Protein 6L7V (pdb70)

Foldseek 3Di:
DVVVVVVVVVVVVVVCVVVFFKKKKKKKKFFAFPVGTDRFDDPVLLVVLVVV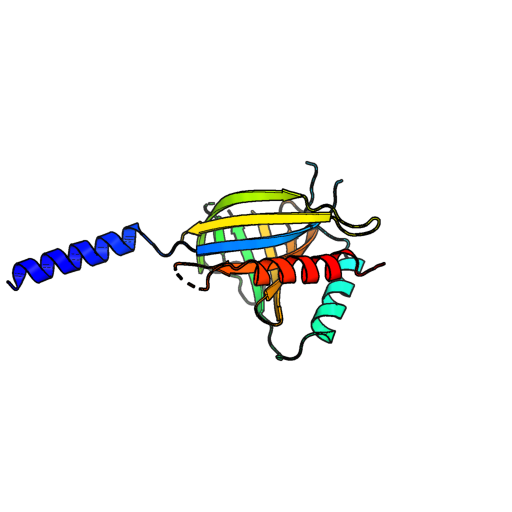VVVVDDPPDKDKFKWAWDCIFIFGADPVSHTDHTPWNKDKAWDDKDWDDADPPFTTIIITMIIIGGRKIWTWMWDDDPQKIWIWIFMDDPNDTGTIIMIMHMGGPVDDDVVVVVVRVVVSNCSRNVVD

Sequence (180 aa):
DAEQRAVAKALFDAVNKHLSNPFIEVEMRLGQFKANFTACVSTEDYERIKTYLMTEMENSSMTRSVTHDVWRHTYATDENGNPTRCVSIVRKKRLFVKNIVVPLGAYNLRFAVSTETPTRLKDRLSITDGMFRYDMTQVTEKGVLMHEVEIEGVFSSKQLTESWLEELLRRAMRLATLRT

Secondary structure (DSSP, 8-state):
-HHHHHHHHHHHHHHHHHH---EEEEEEEEEEE---EE--B-HHHHHHHHHHHHHH--S---EEEEEEE--EEEEEE-TTS-EEEEEEEEEEEEEEEEEEP--TTSPEEEEEEEEEE--EEEEEEEEEETTEEEEEEEEESSS-EEEEEEEEEEE------HHHHHHHHHHHHHHHTTT-

Nearest PDB structures (foldseek):
  6l7v-assembly1_A  TM=1.006E+00  e=1.573E-33  Trypanosoma cruzi strain CL Brener
  6l7w-assembly1_A  TM=8.345E-01  e=1.172E-23  Trypanosoma cruzi strain CL Brener
  6l7y-assembly1_A  TM=8.460E-01  e=4.011E-23  Trypanosoma cruzi strain CL Brener
  6l7w-assembly2_B  TM=8.500E-01  e=1.169E-22  Trypanosoma cruzi strain CL Brener
  6qw7-assembly2_B  TM=3.805E-01  e=8.414E+00  Stenotrophomonas maltophilia

Structure (mmCIF, N/CA/C/O backbone):
data_6L7V
#
_entry.id   6L7V
#
_cell.length_a   67.266
_cell.length_b   67.266
_cell.length_c   76.820
_cell.angle_alpha   90.000
_cell.angle_beta   90.000
_cell.angle_gamma   120.000
#
_symmetry.space_group_name_H-M   'P 32 2 1'
#
loop_
_entity.id
_entity.type
_entity.pdbx_description
1 polymer 'mRNA_triPase domain-containing protein'
2 non-polymer 'MANGANESE (II) ION'
3 non-polymer TRIPHOSPHATE
4 non-polymer 'IODIDE ION'
5 water water
#
loop_
_atom_site.group_PDB
_atom_site.id
_atom_site.type_symbol
_atom_site.label_atom_id
_atom_site.label_alt_id
_atom_site.label_comp_id
_atom_site.label_asym_id
_atom_site.label_entity_id
_atom_site.label_seq_id
_atom_site.pdbx_PDB_ins_code
_atom_site.Cartn_x
_atom_site.Cartn_y
_atom_site.Cartn_z
_atom_site.occupancy
_atom_site.B_iso_or_equiv
_atom_site.auth_seq_id
_atom_site.auth_comp_id
_atom_site.auth_asym_id
_atom_site.auth_atom_id
_atom_site.pdbx_PDB_model_num
ATOM 1 N N . ASP A 1 5 ? -37.60688 18.32811 -31.95844 1.000 83.04393 18 ASP A N 1
ATOM 2 C CA . ASP A 1 5 ? -38.95933 18.37221 -31.41529 1.000 81.26438 18 ASP A CA 1
ATOM 3 C C . ASP A 1 5 ? -38.99198 17.88291 -29.96469 1.000 68.81427 18 ASP A C 1
ATOM 4 O O . ASP A 1 5 ? -38.03436 18.07065 -29.21454 1.000 60.21061 18 ASP A O 1
ATOM 9 N N . ALA A 1 6 ? -40.10002 17.24985 -29.57406 1.000 65.56678 19 ALA A N 1
ATOM 10 C CA . ALA A 1 6 ? -40.27142 16.86288 -28.17770 1.000 61.17349 19 ALA A CA 1
ATOM 11 C C . ALA A 1 6 ? -39.38613 15.67551 -27.81152 1.000 54.63056 19 ALA A C 1
ATOM 12 O O . ALA A 1 6 ? -38.82870 15.62938 -26.70843 1.000 46.89010 19 ALA A O 1
ATOM 14 N N . GLU A 1 7 ? -39.23902 14.70760 -28.71945 1.000 55.27038 20 GLU A N 1
ATOM 15 C CA . GLU A 1 7 ? -38.35948 13.57429 -28.44902 1.000 56.40320 20 GLU A CA 1
ATOM 16 C C . GLU A 1 7 ? -36.91034 14.02732 -28.31693 1.000 51.58891 20 GLU A C 1
ATOM 17 O O . GLU A 1 7 ? -36.19023 13.58516 -27.41342 1.000 49.79553 20 GLU A O 1
ATOM 23 N N . GLN A 1 8 ? -36.46682 14.91299 -29.21631 1.000 51.67479 21 GLN A N 1
ATOM 24 C CA . GLN A 1 8 ? -35.11614 15.46431 -29.13514 1.000 50.97402 21 GLN A CA 1
ATOM 25 C C . GLN A 1 8 ? -34.86359 16.12900 -27.78958 1.000 50.16450 21 GLN A C 1
ATOM 26 O O . GLN A 1 8 ? -33.77317 16.00499 -27.22068 1.000 55.80506 21 GLN A O 1
ATOM 32 N N . ARG A 1 9 ? -35.86062 16.84684 -27.26803 1.000 47.28744 22 ARG A N 1
ATOM 33 C CA . ARG A 1 9 ? -35.70429 17.50381 -25.97481 1.000 44.03486 22 ARG A CA 1
ATOM 34 C C . ARG A 1 9 ? -35.55188 16.49562 -24.84278 1.000 39.44307 22 ARG A C 1
ATOM 35 O O . ARG A 1 9 ? -34.84314 16.76667 -23.86665 1.000 39.77615 22 ARG A O 1
ATOM 43 N N . ALA A 1 10 ? -36.20165 15.33319 -24.95068 1.000 35.23885 23 ALA A N 1
ATOM 44 C CA . ALA A 1 10 ? -36.05173 14.31455 -23.91732 1.000 34.27595 23 ALA A CA 1
ATOM 45 C C . ALA A 1 10 ? -34.66003 13.70030 -23.95504 1.000 37.69570 23 ALA A C 1
ATOM 46 O O . ALA A 1 10 ? -34.08008 13.39541 -22.90485 1.000 36.90648 23 ALA A O 1
ATOM 48 N N . VAL A 1 11 ? -34.10847 13.51108 -25.15546 1.000 35.40377 24 VAL A N 1
ATOM 49 C CA . VAL A 1 11 ? -32.75922 12.96882 -25.27402 1.000 34.98817 24 VAL A CA 1
ATOM 50 C C . VAL A 1 11 ? -31.74364 13.96106 -24.72523 1.000 40.17200 24 VAL A C 1
ATOM 51 O O . VAL A 1 11 ? -30.86978 13.60563 -23.92528 1.000 47.31612 24 VAL A O 1
ATOM 55 N N . ALA A 1 12 ? -31.85439 15.22477 -25.13861 1.000 38.02600 25 ALA A N 1
ATOM 56 C CA . ALA A 1 12 ? -30.87992 16.23137 -24.73325 1.000 34.61033 25 ALA A CA 1
ATOM 57 C C . ALA A 1 12 ? -30.89972 16.45337 -23.22750 1.000 39.46574 25 ALA A C 1
ATOM 58 O O . ALA A 1 12 ? -29.84726 16.65935 -22.61055 1.000 44.99715 25 ALA A O 1
ATOM 60 N N . LYS A 1 13 ? -32.08812 16.42590 -22.61721 1.000 38.28546 26 LYS A N 1
ATOM 61 C CA . LYS A 1 13 ? -32.16667 16.54260 -21.16468 1.000 37.38685 26 LYS A CA 1
ATOM 62 C C . LYS A 1 13 ? -31.46167 15.37505 -20.48760 1.000 37.99813 26 LYS A C 1
ATOM 63 O O . LYS A 1 13 ? -30.77138 15.55743 -19.47725 1.000 38.65169 26 LYS A O 1
ATOM 69 N N . ALA A 1 14 ? -31.61798 14.16691 -21.03821 1.000 35.03965 27 ALA A N 1
ATOM 70 C CA . ALA A 1 14 ? -30.94102 12.99942 -20.48314 1.000 32.83162 27 ALA A CA 1
ATOM 71 C C . ALA A 1 14 ? -29.42844 13.11079 -20.64195 1.000 36.72060 27 ALA A C 1
ATOM 72 O O . ALA A 1 14 ? -28.67189 12.81364 -19.70976 1.000 39.49284 27 ALA A O 1
ATOM 74 N N . LEU A 1 15 ? -28.96742 13.52784 -21.82508 1.000 38.27671 28 LEU A N 1
ATOM 75 C CA . LEU A 1 15 ? -27.53964 13.76687 -22.01735 1.000 40.78492 28 LEU A CA 1
ATOM 76 C C . LEU A 1 15 ? -27.02969 14.82609 -21.05090 1.000 45.91416 28 LEU A C 1
ATOM 77 O O . LEU A 1 15 ? -25.92283 14.70757 -20.51308 1.000 46.95070 28 LEU A O 1
ATOM 82 N N . PHE A 1 16 ? -27.82957 15.86803 -20.81477 1.000 42.80839 29 PHE A N 1
ATOM 83 C CA . PHE A 1 16 ? -27.41940 16.93109 -19.90345 1.000 42.02174 29 PHE A CA 1
ATOM 84 C C . PHE A 1 16 ? -27.29932 16.41686 -18.47607 1.000 44.68314 29 PHE A C 1
ATOM 85 O O . PHE A 1 16 ? -26.32406 16.71999 -17.77737 1.000 40.74782 29 PHE A O 1
ATOM 93 N N . ASP A 1 17 ? -28.28183 15.63281 -18.02682 1.000 48.07178 30 ASP A N 1
ATOM 94 C CA . ASP A 1 17 ? -28.24534 15.10573 -16.66819 1.000 48.55065 30 ASP A CA 1
ATOM 95 C C . ASP A 1 17 ? -27.11304 14.10211 -16.49930 1.000 48.59806 30 ASP A C 1
ATOM 96 O O . ASP A 1 17 ? -26.46294 14.05880 -15.44824 1.000 52.54044 30 ASP A O 1
ATOM 101 N N . ALA A 1 18 ? -26.86022 13.28908 -17.52540 1.000 43.88582 31 ALA A N 1
ATOM 102 C CA . ALA A 1 18 ? -25.79113 12.30334 -17.43380 1.000 43.98253 31 ALA A CA 1
ATOM 103 C C . ALA A 1 18 ? -24.42106 12.96359 -17.45243 1.000 48.84674 31 ALA A C 1
ATOM 104 O O . ALA A 1 18 ? -23.49964 12.49314 -16.77386 1.000 51.45462 31 ALA A O 1
ATOM 106 N N . VAL A 1 19 ? -24.26898 14.04808 -18.21559 1.000 48.54632 32 VAL A N 1
ATOM 107 C CA . VAL A 1 19 ? -23.00765 14.77963 -18.22124 1.000 52.95485 32 VAL A CA 1
ATOM 108 C C . VAL A 1 19 ? -22.71712 15.33765 -16.83323 1.000 55.97616 32 VAL A C 1
ATOM 109 O O . VAL A 1 19 ? -21.61756 15.16507 -16.29617 1.000 55.34282 32 VAL A O 1
ATOM 113 N N . ASN A 1 20 ? -23.70817 16.00050 -16.22573 1.000 55.64156 33 ASN A N 1
ATOM 114 C CA . ASN A 1 20 ? -23.49975 16.61024 -14.91388 1.000 57.21487 33 ASN A CA 1
ATOM 115 C C . ASN A 1 20 ? -23.22223 15.55698 -13.84975 1.000 57.11069 33 ASN A C 1
ATOM 116 O O . ASN A 1 20 ? -22.46064 15.80300 -12.90858 1.000 59.09434 33 ASN A O 1
ATOM 121 N N . LYS A 1 21 ? -23.83296 14.37705 -13.97647 1.000 55.01289 34 LYS A N 1
ATOM 122 C CA . LYS A 1 21 ? -23.54613 13.29773 -13.03553 1.000 57.71444 34 LYS A CA 1
ATOM 123 C C . LYS A 1 21 ? -22.09318 12.85158 -13.14403 1.000 58.44749 34 LYS A C 1
ATOM 124 O O . LYS A 1 21 ? -21.45719 12.52687 -12.13502 1.000 64.14336 34 LYS A O 1
ATOM 126 N N . HIS A 1 22 ? -21.54828 12.83769 -14.36337 1.000 56.38504 35 HIS A N 1
ATOM 127 C CA . HIS A 1 22 ? -20.16061 12.45104 -14.57983 1.000 61.82859 35 HIS A CA 1
ATOM 128 C C . HIS A 1 22 ? -19.18964 13.58556 -14.29033 1.000 64.90411 35 HIS A C 1
ATOM 129 O O . HIS A 1 22 ? -18.01257 13.32297 -14.01806 1.000 71.40835 35 HIS A O 1
ATOM 136 N N . LEU A 1 23 ? -19.65505 14.83438 -14.34788 1.000 113.22388 36 LEU A N 1
ATOM 137 C CA . LEU A 1 23 ? -18.82836 15.95865 -13.92323 1.000 104.31963 36 LEU A CA 1
ATOM 138 C C . LEU A 1 23 ? -18.63688 15.94928 -12.41224 1.000 99.84340 36 LEU A C 1
ATOM 139 O O . LEU A 1 23 ? -17.51433 16.09495 -11.91322 1.000 88.78592 36 LEU A O 1
ATOM 144 N N . SER A 1 24 ? -19.73791 15.77832 -11.67242 1.000 108.84074 37 SER A N 1
ATOM 145 C CA . SER A 1 24 ? -19.82088 16.03415 -10.23840 1.000 111.99312 37 SER A CA 1
ATOM 146 C C . SER A 1 24 ? -19.60483 17.52333 -9.98538 1.000 109.34391 37 SER A C 1
ATOM 147 O O . SER A 1 24 ? -19.65496 18.33303 -10.91913 1.000 108.81868 37 SER A O 1
ATOM 150 N N . ASN A 1 25 ? -19.37453 17.89188 -8.72363 1.000 107.16269 38 ASN A N 1
ATOM 151 C CA . ASN A 1 25 ? -19.07103 19.26362 -8.31227 1.000 103.30283 38 ASN A CA 1
ATOM 152 C C . ASN A 1 25 ? -17.67571 19.26031 -7.71302 1.000 99.90046 38 ASN A C 1
ATOM 153 O O . ASN A 1 25 ? -17.50743 19.02817 -6.50430 1.000 99.76507 38 ASN A O 1
ATOM 155 N N . PRO A 1 26 ? -16.64235 19.49045 -8.50495 1.000 97.34902 39 PRO A N 1
ATOM 156 C CA . PRO A 1 26 ? -15.27032 19.40822 -7.99740 1.000 93.48298 39 PRO A CA 1
ATOM 157 C C . PRO A 1 26 ? -14.82495 20.73091 -7.40997 1.000 91.46477 39 PRO A C 1
ATOM 158 O O . PRO A 1 26 ? -14.67022 21.73637 -8.13369 1.000 94.58383 39 PRO A O 1
ATOM 162 N N . PHE A 1 27 ? -14.62991 20.77361 -6.09977 1.000 84.43976 40 PHE A N 1
ATOM 163 C CA . PHE A 1 27 ? -14.18751 21.99061 -5.44974 1.000 75.07120 40 PHE A CA 1
ATOM 164 C C . PHE A 1 27 ? -12.72306 21.87791 -5.04441 1.000 69.21063 40 PHE A C 1
ATOM 165 O O . PHE A 1 27 ? -12.12323 20.79980 -5.02218 1.000 70.66279 40 PHE A O 1
ATOM 173 N N . ILE A 1 28 ? -12.14874 23.03353 -4.73943 1.000 62.32432 41 ILE A N 1
ATOM 174 C CA . ILE A 1 28 ? -10.73251 23.18306 -4.44207 1.000 55.84026 41 ILE A CA 1
ATOM 175 C C . ILE A 1 28 ? -10.60779 23.55212 -2.97242 1.000 53.19344 41 ILE A C 1
ATOM 176 O O . ILE A 1 28 ? -11.30496 24.45545 -2.49829 1.000 52.16203 41 ILE A O 1
ATOM 181 N N . GLU A 1 29 ? -9.73780 22.85235 -2.24954 1.000 49.00529 42 GLU A N 1
ATOM 182 C CA . GLU A 1 29 ? -9.49352 23.14443 -0.84305 1.000 49.39498 42 GLU A CA 1
ATOM 183 C C . GLU A 1 29 ? -8.07657 23.66374 -0.66653 1.000 45.36958 42 GLU A C 1
ATOM 184 O O . GLU A 1 29 ? -7.11114 22.98179 -1.02257 1.000 41.22326 42 GLU A O 1
ATOM 190 N N . VAL A 1 30 ? -7.95988 24.86017 -0.10225 1.000 44.92455 43 VAL A N 1
ATOM 191 C CA . VAL A 1 30 ? -6.67703 25.47349 0.21513 1.000 40.68657 43 VAL A CA 1
ATOM 192 C C . VAL A 1 30 ? -6.55693 25.50248 1.73081 1.000 41.81606 43 VAL A C 1
ATOM 193 O O . VAL A 1 30 ? -7.42976 26.04930 2.41386 1.000 45.46728 43 VAL A O 1
ATOM 197 N N . GLU A 1 31 ? -5.49483 24.90327 2.26575 1.000 42.81192 44 GLU A N 1
ATOM 198 C CA . GLU A 1 31 ? -5.34426 24.82937 3.71100 1.000 44.74492 44 GLU A CA 1
ATOM 199 C C . GLU A 1 31 ? -3.91174 25.13174 4.12152 1.000 45.45144 44 GLU A C 1
ATOM 200 O O . GLU A 1 31 ? -2.96181 24.91471 3.36463 1.000 43.98165 44 GLU A O 1
ATOM 206 N N . MET A 1 32 ? -3.78373 25.65918 5.33469 1.000 45.71550 45 MET A N 1
ATOM 207 C CA . MET A 1 32 ? -2.50777 25.93466 5.98219 1.000 43.24787 45 MET A CA 1
ATOM 208 C C . MET A 1 32 ? -2.52741 25.20239 7.31497 1.000 38.62995 45 MET A C 1
ATOM 209 O O . MET A 1 32 ? -3.32475 25.53969 8.19747 1.000 38.01901 45 MET A O 1
ATOM 214 N N . ARG A 1 33 ? -1.67035 24.19308 7.45657 1.000 38.80804 46 ARG A N 1
ATOM 215 C CA . ARG A 1 33 ? -1.68046 23.31765 8.62035 1.000 38.32388 46 ARG A CA 1
ATOM 216 C C . ARG A 1 33 ? -0.46159 23.56322 9.49644 1.000 35.27006 46 ARG A C 1
ATOM 217 O O . ARG A 1 33 ? 0.66708 23.66323 9.00449 1.000 30.94055 46 ARG A O 1
ATOM 225 N N . LEU A 1 34 ? -0.70351 23.66076 10.79681 1.000 36.71811 47 LEU A N 1
ATOM 226 C CA . LEU A 1 34 ? 0.37336 23.79727 11.75912 1.000 33.88602 47 LEU A CA 1
ATOM 227 C C . LEU A 1 34 ? 1.00102 22.43793 12.01652 1.000 35.41662 47 LEU A C 1
ATOM 228 O O . LEU A 1 34 ? 0.33973 21.39856 11.92741 1.000 41.34868 47 LEU A O 1
ATOM 233 N N . GLY A 1 35 ? 2.28796 22.44559 12.33636 1.000 36.68563 48 GLY A N 1
ATOM 234 C CA . GLY A 1 35 ? 2.97071 21.18389 12.54549 1.000 40.04323 48 GLY A CA 1
ATOM 235 C C . GLY A 1 35 ? 4.41354 21.39508 12.93663 1.000 41.84401 48 GLY A C 1
ATOM 236 O O . GLY A 1 35 ? 4.87356 22.52283 13.14894 1.000 40.41414 48 GLY A O 1
ATOM 237 N N . GLN A 1 36 ? 5.12116 20.27426 13.04096 1.000 45.07714 49 GLN A N 1
ATOM 238 C CA . GLN A 1 36 ? 6.52099 20.26615 13.42711 1.000 47.16807 49 GLN A CA 1
ATOM 239 C C . GLN A 1 36 ? 7.27959 19.29111 12.54059 1.000 50.60224 49 GLN A C 1
ATOM 240 O O . GLN A 1 36 ? 6.69335 18.44255 11.86197 1.000 51.48961 49 GLN A O 1
ATOM 246 N N . PHE A 1 37 ? 8.59884 19.42634 12.55183 1.000 56.30203 50 PHE A N 1
ATOM 247 C CA . PHE A 1 37 ? 9.48833 18.42565 11.98457 1.000 66.79980 50 PHE A CA 1
ATOM 248 C C . PHE A 1 37 ? 10.06702 17.62117 13.13995 1.000 74.62022 50 PHE A C 1
ATOM 249 O O . PHE A 1 37 ? 10.77571 18.17178 13.99044 1.000 74.24086 50 PHE A O 1
ATOM 257 N N . LYS A 1 38 ? 9.73677 16.33436 13.18477 1.000 83.14608 51 LYS A N 1
ATOM 258 C CA . LYS A 1 38 ? 10.18231 15.45629 14.26105 1.000 92.55393 51 LYS A CA 1
ATOM 259 C C . LYS A 1 38 ? 9.96949 13.99577 13.88176 1.000 103.37385 51 LYS A C 1
ATOM 260 O O . LYS A 1 38 ? 9.07061 13.67317 13.10412 1.000 106.67305 51 LYS A O 1
ATOM 262 N N . ALA A 1 43 ? 7.85116 11.03811 6.91789 1.000 111.52023 77 ALA A N 1
ATOM 263 C CA . ALA A 1 43 ? 8.33664 10.91692 8.28955 1.000 110.50483 77 ALA A CA 1
ATOM 264 C C . ALA A 1 43 ? 9.05567 12.18078 8.76038 1.000 107.64838 77 ALA A C 1
ATOM 265 O O . ALA A 1 43 ? 9.77822 12.14763 9.75636 1.000 111.66964 77 ALA A O 1
ATOM 267 N N . ASN A 1 44 ? 8.86362 13.29549 8.05287 1.000 100.54985 78 ASN A N 1
ATOM 268 C CA . ASN A 1 44 ? 9.49345 14.54278 8.47227 1.000 94.19126 78 ASN A CA 1
ATOM 269 C C . ASN A 1 44 ? 8.46825 15.50131 9.06574 1.000 83.40033 78 ASN A C 1
ATOM 270 O O . ASN A 1 44 ? 8.51019 15.78630 10.26677 1.000 81.81299 78 ASN A O 1
ATOM 275 N N . PHE A 1 45 ? 7.54830 16.00970 8.24839 1.000 75.38588 79 PHE A N 1
ATOM 276 C CA . PHE A 1 45 ? 6.53966 16.93966 8.74557 1.000 65.30767 79 PHE A CA 1
ATOM 277 C C . PHE A 1 45 ? 5.42107 16.16232 9.42612 1.000 60.57979 79 PHE A C 1
ATOM 278 O O . PHE A 1 45 ? 4.82293 15.26495 8.82346 1.000 65.56326 79 PHE A O 1
ATOM 286 N N . THR A 1 46 ? 5.14795 16.50261 10.68130 1.000 54.25638 80 THR A N 1
ATOM 287 C CA . THR A 1 46 ? 4.02794 15.95070 11.42932 1.000 52.45930 80 THR A CA 1
ATOM 288 C C . THR A 1 46 ? 3.04340 17.07201 11.72477 1.000 47.66880 80 THR A C 1
ATOM 289 O O . THR A 1 46 ? 3.42215 18.09975 12.29598 1.000 46.90559 80 THR A O 1
ATOM 293 N N . ALA A 1 47 ? 1.78722 16.87350 11.33246 1.000 44.02992 81 ALA A N 1
ATOM 294 C CA . ALA A 1 47 ? 0.77069 17.92208 11.41143 1.000 44.76133 81 ALA A CA 1
ATOM 295 C C . ALA A 1 47 ? 0.10563 17.93641 12.78885 1.000 44.24087 81 ALA A C 1
ATOM 296 O O . ALA A 1 47 ? -1.09858 17.74500 12.93116 1.000 48.72383 81 ALA A O 1
ATOM 298 N N . CYS A 1 48 ? 0.91300 18.18198 13.81861 1.000 40.90358 82 CYS A N 1
ATOM 299 C CA . CYS A 1 48 ? 0.40062 18.19220 15.17969 1.000 47.66471 82 CYS A CA 1
ATOM 300 C C . CYS A 1 48 ? 1.07516 19.28617 15.99430 1.000 46.06474 82 CYS A C 1
ATOM 301 O O . CYS A 1 48 ? 2.21094 19.68685 15.71976 1.000 45.15419 82 CYS A O 1
ATOM 304 N N . VAL A 1 49 ? 0.34454 19.77403 16.99541 1.000 42.85231 83 VAL A N 1
ATOM 305 C CA . VAL A 1 49 ? 0.84650 20.73678 17.96347 1.000 41.03880 83 VAL A CA 1
ATOM 306 C C . VAL A 1 49 ? 0.74503 20.10153 19.34214 1.000 41.31755 83 VAL A C 1
ATOM 307 O O . VAL A 1 49 ? 0.05807 19.09748 19.53866 1.000 43.50411 83 VAL A O 1
ATOM 311 N N . SER A 1 50 ? 1.44570 20.69364 20.30426 1.000 43.67377 84 SER A N 1
ATOM 312 C CA . SER A 1 50 ? 1.37419 20.17641 21.66064 1.000 48.65284 84 SER A CA 1
ATOM 313 C C . SER A 1 50 ? -0.00386 20.44789 22.26016 1.000 44.78110 84 SER A C 1
ATOM 314 O O . SER A 1 50 ? -0.73147 21.35299 21.83754 1.000 38.69438 84 SER A O 1
ATOM 317 N N . THR A 1 51 ? -0.36129 19.63077 23.25388 1.000 43.82853 85 THR A N 1
ATOM 318 C CA . THR A 1 51 ? -1.66131 19.76322 23.90450 1.000 44.14314 85 THR A CA 1
ATOM 319 C C . THR A 1 51 ? -1.84635 21.15786 24.48821 1.000 44.13945 85 THR A C 1
ATOM 320 O O . THR A 1 51 ? -2.89043 21.79287 24.29871 1.000 43.58622 85 THR A O 1
ATOM 324 N N . GLU A 1 52 ? -0.83423 21.65260 25.20091 1.000 43.62010 86 GLU A N 1
ATOM 325 C CA . GLU A 1 52 ? -0.94983 22.95379 25.84879 1.000 50.36994 86 GLU A CA 1
ATOM 326 C C . GLU A 1 52 ? -1.06148 24.07539 24.82166 1.000 46.76234 86 GLU A C 1
ATOM 327 O O . GLU A 1 52 ? -1.85970 25.00483 24.99187 1.000 44.69076 86 GLU A O 1
ATOM 333 N N . ASP A 1 53 ? -0.27200 24.00384 23.74386 1.000 43.70567 87 ASP A N 1
ATOM 334 C CA . ASP A 1 53 ? -0.39123 24.98817 22.67018 1.000 39.80367 87 ASP A CA 1
ATOM 335 C C . ASP A 1 53 ? -1.73817 24.88481 21.96861 1.000 39.34151 87 ASP A C 1
ATOM 336 O O . ASP A 1 53 ? -2.26874 25.89009 21.49038 1.000 36.87287 87 ASP A O 1
ATOM 341 N N . TYR A 1 54 ? -2.29361 23.67764 21.88837 1.000 39.41530 88 TYR A N 1
ATOM 342 C CA . TYR A 1 54 ? -3.60058 23.47780 21.26970 1.000 37.24239 88 TYR A CA 1
ATOM 343 C C . TYR A 1 54 ? -4.69525 24.19429 22.05484 1.000 41.96745 88 TYR A C 1
ATOM 344 O O . TYR A 1 54 ? -5.51654 24.92256 21.48199 1.000 37.87386 88 TYR A O 1
ATOM 353 N N . GLU A 1 55 ? -4.71602 24.00790 23.37681 1.000 42.70633 89 GLU A N 1
ATOM 354 C CA . GLU A 1 55 ? -5.74449 24.64747 24.19042 1.000 46.51918 89 GLU A CA 1
ATOM 355 C C . GLU A 1 55 ? -5.60439 26.16641 24.19046 1.000 45.57496 89 GLU A C 1
ATOM 356 O O . GLU A 1 55 ? -6.60167 26.88276 24.33943 1.000 43.84823 89 GLU A O 1
ATOM 362 N N . ARG A 1 56 ? -4.38553 26.67963 24.02115 1.000 42.60800 90 ARG A N 1
ATOM 363 C CA . ARG A 1 56 ? -4.20705 28.12609 23.98558 1.000 40.40367 90 ARG A CA 1
ATOM 364 C C . ARG A 1 56 ? -4.61451 28.71365 22.64235 1.000 35.40897 90 ARG A C 1
ATOM 365 O O . ARG A 1 56 ? -5.13304 29.83406 22.59202 1.000 39.18178 90 ARG A O 1
ATOM 373 N N . ILE A 1 57 ? -4.38865 27.98211 21.55210 1.000 31.37808 91 ILE A N 1
ATOM 374 C CA . ILE A 1 57 ? -4.93249 28.39115 20.26257 1.000 31.97808 91 ILE A CA 1
ATOM 375 C C . ILE A 1 57 ? -6.45247 28.43806 20.32859 1.000 35.34517 91 ILE A C 1
ATOM 376 O O . ILE A 1 57 ? -7.08848 29.35453 19.791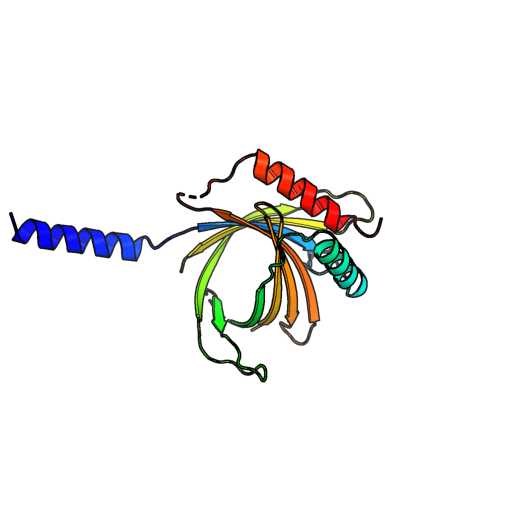50 1.000 35.01983 91 ILE A O 1
ATOM 381 N N . LYS A 1 58 ? -7.05997 27.46111 21.00267 1.000 36.40501 92 LYS A N 1
ATOM 382 C CA . LYS A 1 58 ? -8.51002 27.47759 21.14661 1.000 40.07274 92 LYS A CA 1
ATOM 383 C C . LYS A 1 58 ? -8.95417 28.65813 21.99646 1.000 37.04898 92 LYS A C 1
ATOM 384 O O . LYS A 1 58 ? -9.92740 29.34040 21.65953 1.000 36.10746 92 LYS A O 1
ATOM 390 N N . THR A 1 59 ? -8.24246 28.92580 23.09328 1.000 33.89653 93 THR A N 1
ATOM 391 C CA . THR A 1 59 ? -8.53126 30.11900 23.88125 1.000 35.95961 93 THR A CA 1
ATOM 392 C C . THR A 1 59 ? -8.45321 31.37283 23.02044 1.000 36.14444 93 THR A C 1
ATOM 393 O O . THR A 1 59 ? -9.28844 32.27673 23.14641 1.000 35.15094 93 THR A O 1
ATOM 397 N N . TYR A 1 60 ? -7.46464 31.4349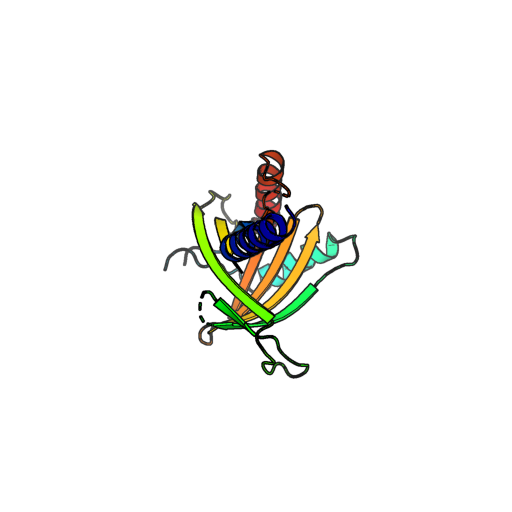0 22.12591 1.000 33.12619 94 TYR A N 1
ATOM 398 C CA . TYR A 1 60 ? -7.35150 32.56917 21.21718 1.000 33.52591 94 TYR A CA 1
ATOM 399 C C . TYR A 1 60 ? -8.58652 32.69119 20.33445 1.000 35.44407 94 TYR A C 1
ATOM 400 O O . TYR A 1 60 ? -9.11514 33.79127 20.13439 1.000 33.08845 94 TYR A O 1
ATOM 409 N N . LEU A 1 61 ? -9.05479 31.56565 19.78725 1.000 35.19130 95 LEU A N 1
ATOM 410 C CA . LEU A 1 61 ? -10.12640 31.61047 18.79725 1.000 38.07295 95 LEU A CA 1
ATOM 411 C C . LEU A 1 61 ? -11.46893 31.93993 19.43954 1.000 40.55343 95 LEU A C 1
ATOM 412 O O . LEU A 1 61 ? -12.28303 32.66016 18.84947 1.000 39.56144 95 LEU A O 1
ATOM 417 N N . MET A 1 62 ? -11.72825 31.41260 20.63910 1.000 43.75125 96 MET A N 1
ATOM 418 C CA . MET A 1 62 ? -12.97773 31.73583 21.32118 1.000 51.01057 96 MET A CA 1
ATOM 419 C C . MET A 1 62 ? -12.98840 33.17495 21.81132 1.000 45.65047 96 MET A C 1
ATOM 420 O O . MET A 1 62 ? -14.04771 33.81050 21.84038 1.000 51.82634 96 MET A O 1
ATOM 425 N N . THR A 1 63 ? -11.82893 33.69903 22.20592 1.000 35.50010 97 THR A N 1
ATOM 426 C CA . THR A 1 63 ? -11.73100 35.11662 22.53176 1.000 38.70449 97 THR A CA 1
ATOM 427 C C . THR A 1 63 ? -11.94301 35.97586 21.29205 1.000 41.64099 97 THR A C 1
ATOM 428 O O . THR A 1 63 ? -12.62314 37.00755 21.35132 1.000 43.37382 97 THR A O 1
ATOM 432 N N . GLU A 1 64 ? -11.37427 35.55472 20.15895 1.000 38.23308 98 GLU A N 1
ATOM 433 C CA . GLU A 1 64 ? -11.51277 36.29241 18.90594 1.000 45.21246 98 GLU A CA 1
ATOM 434 C C . GLU A 1 64 ? -12.91892 36.17893 18.31778 1.000 43.61169 98 GLU A C 1
ATOM 435 O O . GLU A 1 64 ? -13.36433 37.08858 17.60765 1.000 40.70060 98 GLU A O 1
ATOM 441 N N . MET A 1 65 ? -13.62935 35.08651 18.59570 1.000 52.96937 99 MET A N 1
ATOM 442 C CA . MET A 1 65 ? -14.91181 34.84318 17.94468 1.000 50.99134 99 MET A CA 1
ATOM 443 C C . MET A 1 65 ? 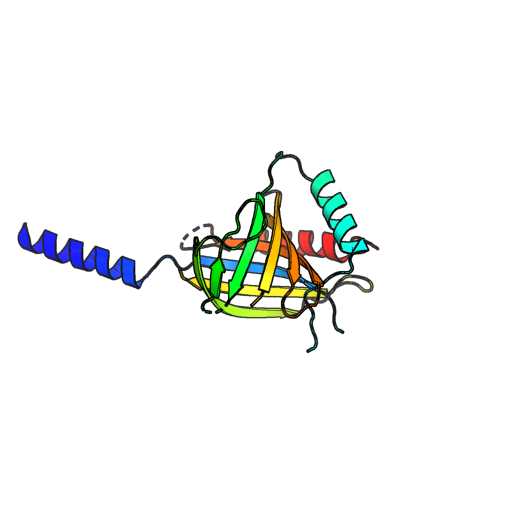-15.94008 35.89914 18.33225 1.000 52.71337 99 MET A C 1
ATOM 444 O O . MET A 1 65 ? -16.03498 36.30482 19.49349 1.000 54.62768 99 MET A O 1
ATOM 449 N N . GLU A 1 66 ? -16.72317 36.33568 17.34520 1.000 54.23807 100 GLU A N 1
ATOM 450 C CA . GLU A 1 66 ? -17.80851 37.27328 17.57857 1.000 59.07595 100 GLU A CA 1
ATOM 451 C C . GLU A 1 66 ? -19.13295 36.85400 16.95830 1.000 58.48132 100 GLU A C 1
ATOM 452 O O . GLU A 1 66 ? -20.14672 37.50879 17.22660 1.000 63.93875 100 GLU A O 1
ATOM 458 N N . ASN A 1 67 ? -19.16619 35.79681 16.14784 1.000 51.65839 101 ASN A N 1
ATOM 459 C CA . ASN A 1 67 ? -20.37548 35.40560 15.43716 1.000 48.81673 101 ASN A CA 1
ATOM 460 C C . ASN A 1 67 ? -21.16793 34.32248 16.15874 1.000 42.18717 101 ASN A C 1
ATOM 461 O O . ASN A 1 67 ? -22.16234 33.83903 15.61260 1.000 43.19605 101 ASN A O 1
ATOM 466 N N . SER A 1 68 ? -20.75191 33.93328 17.36441 1.000 41.06454 102 SER A N 1
ATOM 467 C CA . SER A 1 68 ? -21.49958 32.99006 18.19871 1.000 44.27812 102 SER A CA 1
ATOM 468 C C . SER A 1 68 ? -21.85256 31.71743 17.42652 1.000 46.73015 102 SER A C 1
ATOM 469 O O . SER A 1 68 ? -22.99630 31.25770 17.41849 1.000 43.64917 102 SER A O 1
ATOM 472 N N . SER A 1 69 ? -20.85050 31.14179 16.76860 1.000 45.40337 103 SER A N 1
ATOM 473 C CA . SER A 1 69 ? -21.09817 30.03623 15.85894 1.000 46.33087 103 SER A CA 1
ATOM 474 C C . SER A 1 69 ? -19.91548 29.07999 15.87747 1.000 47.91670 103 SER A C 1
ATOM 475 O O . SER A 1 69 ? -18.75955 29.50987 15.86756 1.000 47.20290 103 SER A O 1
ATOM 478 N N . MET A 1 70 ? -20.21744 27.78463 15.91600 1.000 49.34928 104 MET A N 1
ATOM 479 C CA . MET A 1 70 ? -19.20268 26.75213 15.77648 1.000 51.89789 104 MET A CA 1
ATOM 480 C C . MET A 1 70 ? -19.88888 25.43134 15.47181 1.000 49.72157 104 MET A C 1
ATOM 481 O O . MET A 1 70 ? -21.07101 25.23977 15.76561 1.000 46.08980 104 MET A O 1
ATOM 486 N N . THR A 1 71 ? -19.12707 24.52336 14.87077 1.000 50.33119 105 THR A N 1
ATOM 487 C CA . THR A 1 71 ? -19.61457 23.19550 14.53190 1.000 47.24145 105 THR A CA 1
ATOM 488 C C . THR A 1 71 ? -18.65725 22.16392 15.10106 1.000 48.51314 105 THR A C 1
ATOM 489 O O . THR A 1 71 ? -17.44574 22.24177 14.87478 1.000 49.38871 105 THR A O 1
ATOM 493 N N . ARG A 1 72 ? -19.20033 21.21616 15.85255 1.000 50.47476 106 ARG A N 1
ATOM 494 C CA . ARG A 1 72 ? -18.44723 20.08379 16.36200 1.000 52.80100 106 ARG A CA 1
ATOM 495 C C . ARG A 1 72 ? -18.97757 18.81541 15.71413 1.000 53.12799 106 ARG A C 1
ATOM 496 O O . ARG A 1 72 ? -20.17801 18.70006 15.44979 1.000 54.01389 106 ARG A O 1
ATOM 504 N N . SER A 1 73 ? -18.07920 17.87356 15.44267 1.000 54.51576 107 SER A N 1
ATOM 505 C CA . SER A 1 73 ? -18.47605 16.59786 14.87078 1.000 56.81156 107 SER A CA 1
ATOM 506 C C . SER A 1 73 ? -17.45305 15.54052 15.25167 1.000 55.26194 107 SER A C 1
ATOM 507 O O . SER A 1 73 ? -16.24491 15.78079 15.18579 1.000 55.70620 107 SER A O 1
ATOM 510 N N . VAL A 1 74 ? -17.94961 14.37920 15.66209 1.000 56.05750 108 VAL A N 1
ATOM 511 C CA . VAL A 1 74 ? -17.13097 13.20070 15.90955 1.000 59.23409 108 VAL A CA 1
ATOM 512 C C . VAL A 1 74 ? -17.40120 12.22774 14.77075 1.000 60.14914 108 VAL A C 1
ATOM 513 O O . VAL A 1 74 ? -18.52547 11.73762 14.61335 1.000 62.64394 108 VAL A O 1
ATOM 517 N N . THR A 1 75 ? -16.38311 11.94995 13.96334 1.000 60.56266 109 THR A N 1
ATOM 518 C CA . THR A 1 75 ? -16.53260 11.06918 12.81378 1.000 61.66575 109 THR A CA 1
ATOM 519 C C . THR A 1 75 ? -15.49815 9.95437 12.86448 1.000 62.90539 109 THR A C 1
ATOM 520 O O . THR A 1 75 ? -14.51883 10.01329 13.61015 1.000 63.32229 109 THR A O 1
ATOM 524 N N . HIS A 1 76 ? -15.73934 8.93067 12.05026 1.000 66.09013 110 HIS A N 1
ATOM 525 C CA . HIS A 1 76 ? -14.82386 7.81715 11.85098 1.000 71.14366 110 HIS A CA 1
ATOM 526 C C . HIS A 1 76 ? -14.48085 7.76091 10.37333 1.000 68.08561 110 HIS A C 1
ATOM 527 O O . HIS A 1 76 ? -15.36977 7.88912 9.52603 1.000 68.24969 110 HIS A O 1
ATOM 534 N N . ASP A 1 77 ? -13.20493 7.57461 10.06329 1.000 68.85339 111 ASP A N 1
ATOM 535 C CA . ASP A 1 77 ? -12.74074 7.61473 8.68809 1.000 74.92280 111 ASP A CA 1
ATOM 536 C C . ASP A 1 77 ? -12.10949 6.28746 8.29788 1.000 80.74073 111 ASP A C 1
ATOM 537 O O . ASP A 1 77 ? -11.66512 5.51258 9.14811 1.000 81.88015 111 ASP A O 1
ATOM 542 N N . VAL A 1 78 ? -12.09250 6.03917 6.99017 1.000 82.62848 112 VAL A N 1
ATOM 543 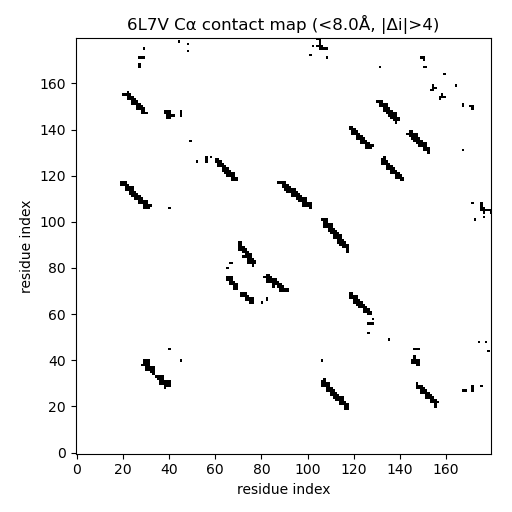C CA . VAL A 1 78 ? -11.40130 4.89979 6.39188 1.000 86.63507 112 VAL A CA 1
ATOM 544 C C . VAL A 1 78 ? -11.36440 5.09056 4.88109 1.000 87.19990 112 VAL A C 1
ATOM 545 O O . VAL A 1 78 ? -12.29932 5.63621 4.29224 1.000 84.44068 112 VAL A O 1
ATOM 547 N N . TRP A 1 83 ? -9.92863 7.78252 -1.93486 1.000 106.11417 117 TRP A N 1
ATOM 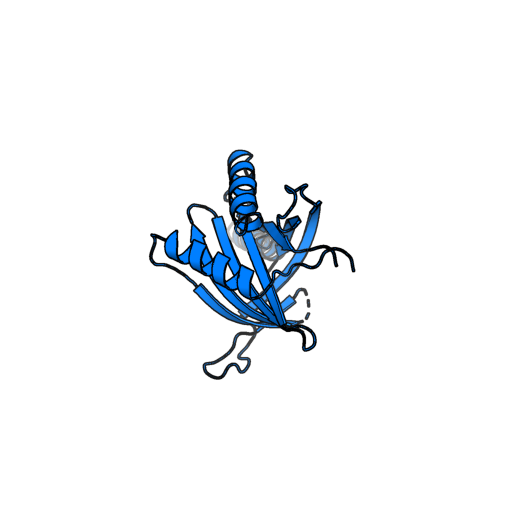548 C CA . TRP A 1 83 ? -11.30692 7.60716 -1.48467 1.000 104.97664 117 TRP A CA 1
ATOM 549 C C . TRP A 1 83 ? -11.36792 7.43330 0.02753 1.000 102.13843 117 TRP A C 1
ATOM 550 O O . TRP A 1 83 ? -10.82455 6.47050 0.56927 1.000 104.86677 117 TRP A O 1
ATOM 561 N N . ARG A 1 84 ? -12.03425 8.35999 0.70916 1.000 97.62832 118 ARG A N 1
ATOM 562 C CA . ARG A 1 84 ? -12.23697 8.26244 2.14673 1.000 95.50083 118 ARG A CA 1
ATOM 563 C C . ARG A 1 84 ? -13.72988 8.20536 2.43888 1.000 92.52738 118 ARG A C 1
ATOM 564 O O . ARG A 1 84 ? -14.51525 8.97718 1.87534 1.000 90.32881 118 ARG A O 1
ATOM 572 N N . HIS A 1 85 ? -14.11492 7.26407 3.29175 1.000 91.89822 119 HIS A N 1
ATOM 573 C CA . HIS A 1 85 ? -15.49582 7.08065 3.70803 1.000 89.00216 119 HIS A CA 1
ATOM 574 C C . HIS A 1 85 ? -15.62969 7.62264 5.12465 1.000 81.31728 119 HIS A C 1
ATOM 575 O O . HIS A 1 85 ? -14.91445 7.18060 6.02986 1.000 81.35930 119 HIS A O 1
ATOM 582 N N . THR A 1 86 ? -16.52852 8.58118 5.31396 1.000 75.73497 120 THR A N 1
ATOM 583 C CA . THR A 1 86 ? -16.69646 9.25443 6.59549 1.000 70.45421 120 THR A CA 1
ATOM 584 C C . THR A 1 86 ? -17.95972 8.74644 7.26849 1.000 72.90584 120 THR A C 1
ATOM 585 O O . THR A 1 86 ? -19.04721 8.81683 6.68824 1.000 77.82792 120 THR A O 1
ATOM 589 N N . TYR A 1 87 ? -17.81847 8.25604 8.49167 1.000 71.16230 121 TYR A N 1
ATOM 590 C CA . TYR A 1 87 ? -18.93528 7.69038 9.22843 1.000 70.03673 121 TYR A CA 1
ATOM 591 C C . TYR A 1 87 ? -19.27728 8.57425 10.41514 1.000 66.34424 121 TYR A C 1
ATOM 592 O O . TYR A 1 87 ? -18.39141 9.02014 11.14563 1.000 61.65551 121 TYR A O 1
ATOM 601 N N . ALA A 1 88 ? -20.56736 8.83555 10.58919 1.000 69.31176 122 ALA A N 1
ATOM 602 C CA . ALA A 1 88 ? -21.04723 9.63807 11.70179 1.000 65.99367 122 ALA A CA 1
ATOM 603 C C . ALA A 1 88 ? -21.05326 8.81494 12.98461 1.000 65.73188 122 ALA A C 1
ATOM 604 O O . ALA A 1 88 ? -20.76217 7.62025 12.98671 1.000 69.39831 122 ALA A O 1
ATOM 606 N N . THR A 1 89 ? -21.39208 9.46498 14.09520 1.000 64.13955 123 THR A N 1
ATOM 607 C CA . THR A 1 89 ? -21.45039 8.80278 15.39040 1.000 66.37958 123 THR A CA 1
ATOM 608 C C . THR A 1 89 ? -22.68337 9.26392 16.15415 1.000 64.03022 123 THR A C 1
ATOM 609 O O . THR A 1 89 ? -23.17387 10.37955 15.96460 1.000 63.24827 123 THR A O 1
ATOM 613 N N . ASP A 1 90 ? -23.17490 8.38543 17.03149 1.000 64.82140 124 ASP A N 1
ATOM 614 C CA . ASP A 1 90 ? -24.35372 8.66690 17.83929 1.000 68.01406 124 ASP A CA 1
ATOM 615 C C . ASP A 1 90 ? -23.91726 9.32342 19.15066 1.000 69.25988 124 ASP A C 1
ATOM 616 O O . ASP A 1 90 ? -22.76108 9.72355 19.30215 1.000 65.60082 124 ASP A O 1
ATOM 621 N N . GLU A 1 91 ? -24.83368 9.41835 20.11584 1.000 77.00718 125 GLU A N 1
ATOM 622 C CA . GLU A 1 91 ? -24.56438 10.12229 21.36434 1.000 82.04111 125 GLU A CA 1
ATOM 623 C C . GLU A 1 91 ? -23.49836 9.43916 22.21422 1.000 82.95114 125 GLU A C 1
ATOM 624 O O . GLU A 1 91 ? -22.89623 10.09826 23.06932 1.000 78.28134 125 GLU A O 1
ATOM 630 N N . ASN A 1 92 ? -23.25472 8.14381 22.00671 1.000 88.61110 126 ASN A N 1
ATOM 631 C CA . ASN A 1 92 ? -22.26521 7.39663 22.77100 1.000 89.64178 126 ASN A CA 1
ATOM 632 C C . ASN A 1 92 ? -20.93195 7.26709 22.04215 1.000 89.28670 126 ASN A C 1
ATOM 633 O O . ASN A 1 92 ? -20.02082 6.61062 22.55479 1.000 93.88182 126 ASN A O 1
ATOM 638 N N . GLY A 1 93 ? -20.79593 7.86666 20.85854 1.000 84.51544 127 GLY A N 1
ATOM 639 C CA . GLY A 1 93 ? -19.56141 7.79126 20.10242 1.000 82.92428 127 GLY A CA 1
ATOM 640 C C . GLY A 1 93 ? -19.46147 6.63327 19.13086 1.000 83.76512 127 GLY A C 1
ATOM 641 O O . GLY A 1 93 ? -18.42750 6.49598 18.46658 1.000 85.38058 127 GLY A O 1
ATOM 642 N N . ASN A 1 94 ? -20.49955 5.79122 19.03047 1.000 82.02220 128 ASN A N 1
ATOM 643 C CA . ASN A 1 94 ? -20.53462 4.64483 18.13682 1.000 81.37020 128 ASN A CA 1
ATOM 644 C C . ASN A 1 94 ? -20.83079 5.09865 16.71099 1.000 79.28405 128 ASN A C 1
ATOM 645 O O . ASN A 1 94 ? -21.54544 6.07812 16.50678 1.000 74.78397 128 ASN A O 1
ATOM 650 N N . PRO A 1 95 ? -20.30080 4.40454 15.70788 1.000 85.43979 129 PRO A N 1
ATOM 651 C CA . PRO A 1 95 ? -20.56506 4.80706 14.32110 1.000 86.22368 129 PRO A CA 1
ATOM 652 C C . PRO A 1 95 ? -22.03108 4.64837 13.93652 1.000 86.61174 129 PRO A C 1
ATOM 653 O O . PRO A 1 95 ? -22.71100 3.71651 14.36918 1.000 86.92206 129 PRO A O 1
ATOM 657 N N . THR A 1 96 ? -22.51640 5.58810 13.12223 1.000 87.27147 130 THR A N 1
ATOM 658 C CA . THR A 1 96 ? -23.83831 5.48318 12.51606 1.000 90.51069 130 THR A CA 1
ATOM 659 C C . THR A 1 96 ? -23.69595 4.92788 11.10643 1.000 95.79025 130 THR A C 1
ATOM 660 O O . THR A 1 96 ? -23.54809 3.71537 10.92577 1.000 102.88245 130 THR A O 1
ATOM 664 N N . ARG A 1 97 ? -23.70964 5.80752 10.10590 1.000 92.67395 131 ARG A N 1
ATOM 665 C CA . ARG A 1 97 ? -23.52558 5.40953 8.71935 1.000 95.44783 131 ARG A CA 1
ATOM 666 C C . ARG A 1 97 ? -22.73476 6.47592 7.97600 1.000 93.69913 131 ARG A C 1
ATOM 667 O O . ARG A 1 97 ? -22.50212 7.57940 8.47866 1.000 90.14596 131 ARG A O 1
ATOM 669 N N . CYS A 1 98 ? -22.32323 6.12360 6.75805 1.000 119.42737 132 CYS A N 1
ATOM 670 C CA . CYS A 1 98 ? -21.66125 7.07298 5.87328 1.000 116.42081 132 CYS A CA 1
ATOM 671 C C . CYS A 1 98 ? -22.55208 8.28348 5.63374 1.000 111.37100 132 CYS A C 1
ATOM 672 O O . CYS A 1 98 ? -23.73022 8.14372 5.28933 1.000 111.31966 132 CYS A O 1
ATOM 675 N N . VAL A 1 99 ? -21.98928 9.47473 5.83558 1.000 107.68909 133 VAL A N 1
ATOM 676 C CA . VAL A 1 99 ? -22.63158 10.71861 5.42872 1.000 107.84868 133 VAL A CA 1
ATOM 677 C C . VAL A 1 99 ? -21.89067 11.39615 4.29031 1.000 107.32778 133 VAL A C 1
ATOM 678 O O . VAL A 1 99 ? -22.36248 12.42981 3.79272 1.000 108.51822 133 VAL A O 1
ATOM 682 N N . SER A 1 100 ? -20.75672 10.84848 3.85630 1.000 105.16713 134 SER A N 1
ATOM 683 C CA . SER A 1 100 ? -20.03368 11.38784 2.71006 1.000 99.38592 134 SER A CA 1
ATOM 684 C C . SER A 1 100 ? -18.96399 10.40138 2.25548 1.000 95.99528 134 SER A C 1
ATOM 685 O O . SER A 1 100 ? -18.41906 9.63978 3.05828 1.000 92.40681 134 SER A O 1
ATOM 688 N N . ILE A 1 101 ? -18.68928 10.41810 0.95031 1.000 96.65699 135 ILE A N 1
ATOM 689 C CA . ILE A 1 101 ? -17.59845 9.66261 0.33930 1.000 95.58508 135 ILE A CA 1
ATOM 690 C C . ILE A 1 101 ? -16.87516 10.62158 -0.59750 1.000 95.31777 135 ILE A C 1
ATOM 691 O O . ILE A 1 101 ? -17.49925 11.18424 -1.49772 1.000 98.37959 135 ILE A O 1
ATOM 696 N N . VAL A 1 102 ? -15.56712 10.79671 -0.40091 1.000 91.60743 136 VAL A N 1
ATOM 697 C CA . VAL A 1 102 ? -14.82867 11.81819 -1.14159 1.000 87.54973 136 VAL A CA 1
ATOM 698 C C . VAL A 1 102 ? -13.42898 11.31688 -1.47730 1.000 87.01066 136 VAL A C 1
ATOM 699 O O . VAL A 1 102 ? -12.77090 10.67532 -0.65448 1.000 85.67219 136 VAL A O 1
ATOM 703 N N . ARG A 1 103 ? -12.97447 11.63228 -2.69134 1.000 88.86876 137 ARG A N 1
ATOM 704 C CA . ARG A 1 103 ? -11.60079 11.39214 -3.11619 1.000 88.43507 137 ARG A CA 1
ATOM 705 C C . ARG A 1 103 ? -10.83360 12.70664 -3.04452 1.000 84.41227 137 ARG A C 1
ATOM 706 O O . ARG A 1 103 ? -11.23430 13.69707 -3.66456 1.000 84.99701 137 ARG A O 1
ATOM 708 N N . LYS A 1 104 ? -9.73667 12.71156 -2.28986 1.000 78.49396 138 LYS A N 1
ATOM 709 C CA . LYS A 1 104 ? -8.91200 13.89554 -2.06619 1.000 72.13521 138 LYS A CA 1
ATOM 710 C C . LYS A 1 104 ? -7.56803 13.68712 -2.74723 1.000 68.73786 138 LYS A C 1
ATOM 711 O O . LYS A 1 104 ? -6.78982 12.82094 -2.33561 1.000 71.68739 138 LYS A O 1
ATOM 717 N N . LYS A 1 105 ? -7.29315 14.48743 -3.77392 1.000 64.36333 139 LYS A N 1
ATOM 718 C CA . LYS A 1 105 ? -6.02429 14.46257 -4.49406 1.000 61.51006 139 LYS A CA 1
ATOM 719 C C . LYS A 1 105 ? -5.29350 15.77938 -4.25774 1.000 56.73565 139 LYS A C 1
ATOM 720 O O . LYS A 1 105 ? -5.80008 16.84721 -4.61788 1.000 54.05958 139 LYS A O 1
ATOM 722 N N . ARG A 1 106 ? -4.11118 15.69952 -3.64890 1.000 54.05399 140 ARG A N 1
ATOM 723 C CA . ARG A 1 106 ? -3.30360 16.88053 -3.36477 1.000 57.25637 140 ARG A CA 1
ATOM 724 C C . ARG A 1 106 ? -2.65031 17.36959 -4.65072 1.000 60.09430 140 ARG A C 1
ATOM 725 O O . ARG A 1 106 ? -1.91586 16.61995 -5.29818 1.000 62.76333 140 ARG A O 1
ATOM 727 N N . LEU A 1 107 ? -2.92722 18.61839 -5.02793 1.000 57.87417 141 LEU A N 1
ATOM 728 C CA . LEU A 1 107 ? -2.35829 19.19156 -6.24186 1.000 56.97223 141 LEU A CA 1
ATOM 729 C C . LEU A 1 107 ? -1.04717 19.91652 -5.97720 1.000 57.09987 141 LEU A C 1
ATOM 730 O O . LEU A 1 107 ? -0.11777 19.83149 -6.78595 1.000 59.56381 141 LEU A O 1
ATOM 735 N N . PHE A 1 108 ? -0.94925 20.61262 -4.84877 1.000 58.90409 142 PHE A N 1
ATOM 736 C CA . PHE A 1 108 ? 0.19324 21.47037 -4.57108 1.000 57.45272 142 PHE A CA 1
ATOM 737 C C . PHE A 1 108 ? 0.46231 21.47056 -3.07563 1.000 54.08702 142 PHE A C 1
ATOM 738 O O . PHE A 1 108 ? -0.44931 21.71501 -2.28217 1.000 53.46249 142 PHE A O 1
ATOM 746 N N . VAL A 1 109 ? 1.70613 21.18638 -2.70107 1.000 52.05276 143 VAL A N 1
ATOM 747 C CA . VAL A 1 109 ? 2.13922 21.17533 -1.30987 1.000 52.60665 143 VAL A CA 1
ATOM 748 C C . VAL A 1 109 ? 3.41062 22.00598 -1.20255 1.000 50.01744 143 VAL A C 1
ATOM 749 O O . VAL A 1 109 ? 4.26207 21.97025 -2.09735 1.000 52.05617 143 VAL A O 1
ATOM 753 N N . LYS A 1 110 ? 3.53947 22.75446 -0.10857 1.000 45.81992 144 LYS A N 1
ATOM 754 C CA . LYS A 1 110 ? 4.68602 23.63446 0.07210 1.000 44.18942 144 LYS A CA 1
ATOM 755 C C . LYS A 1 110 ? 4.91962 23.86276 1.55769 1.000 41.52225 144 LYS A C 1
ATOM 756 O O . LYS A 1 110 ? 3.97050 24.13020 2.29941 1.000 39.50819 144 LYS A O 1
ATOM 762 N N . ASN A 1 111 ? 6.17559 23.75123 1.98491 1.000 42.82354 145 ASN A N 1
ATOM 763 C CA . ASN A 1 111 ? 6.56045 24.14376 3.33403 1.000 43.93034 145 ASN A CA 1
ATOM 764 C C . ASN A 1 111 ? 6.74995 25.65507 3.38664 1.000 43.32263 145 ASN A C 1
ATOM 765 O O . ASN A 1 111 ? 7.43769 26.23140 2.53946 1.000 45.03793 145 ASN A O 1
ATOM 770 N N . ILE A 1 112 ? 6.12833 26.29580 4.36389 1.000 43.56392 146 ILE A N 1
ATOM 771 C CA . ILE A 1 112 ? 6.28860 27.72909 4.57537 1.000 42.73375 146 ILE A CA 1
ATOM 772 C C . ILE A 1 112 ? 7.49461 27.95360 5.47275 1.000 41.85104 146 ILE A C 1
ATOM 773 O O . ILE A 1 112 ? 7.70829 27.21648 6.44302 1.000 42.69159 146 ILE A O 1
ATOM 778 N N . VAL A 1 113 ? 8.29519 28.96441 5.14802 1.000 38.79568 147 VAL A N 1
ATOM 779 C CA . VAL A 1 113 ? 9.36567 29.39705 6.04014 1.000 40.43615 147 VAL A CA 1
ATOM 780 C C . VAL A 1 113 ? 8.74578 30.23644 7.15041 1.000 38.18732 147 VAL A C 1
ATOM 781 O O . VAL A 1 113 ? 8.13812 31.28060 6.88933 1.000 43.11152 147 VAL A O 1
ATOM 785 N N . VAL A 1 114 ? 8.88798 29.77760 8.38927 1.000 33.35294 148 VAL A N 1
ATOM 786 C CA . VAL A 1 114 ? 8.25571 30.43217 9.53334 1.000 34.87260 148 VAL A CA 1
ATOM 787 C C . VAL A 1 114 ? 9.33094 31.09991 10.38510 1.000 37.47551 148 VAL A C 1
ATOM 788 O O . VAL A 1 114 ? 10.51212 30.73879 10.27687 1.000 36.96769 148 VAL A O 1
ATOM 792 N N . PRO A 1 115 ? 8.98512 32.07859 11.22455 1.000 34.13736 149 PRO A N 1
ATOM 793 C CA . PRO A 1 115 ? 9.97689 32.62954 12.15612 1.000 34.39522 149 PRO A CA 1
ATOM 794 C C . PRO A 1 115 ? 10.45242 31.56635 13.13166 1.000 36.39587 149 PRO A C 1
ATOM 795 O O . PRO A 1 115 ? 9.78887 30.55410 13.36020 1.000 39.07234 149 PRO A O 1
ATOM 799 N N . LEU A 1 116 ? 11.63036 31.80161 13.70382 1.000 39.18231 150 LEU A N 1
ATOM 800 C CA . LEU A 1 116 ? 12.14528 30.89265 14.71679 1.000 38.04283 150 LEU A CA 1
ATOM 801 C C . LEU A 1 116 ? 11.20342 30.85791 15.91435 1.000 39.49578 150 LEU A C 1
ATOM 802 O O . LEU A 1 116 ? 10.57498 31.85901 16.26835 1.000 40.76472 150 LEU A O 1
ATOM 807 N N . GLY A 1 117 ? 11.10274 29.68270 16.53623 1.000 42.08581 151 GLY A N 1
ATOM 808 C CA . GLY A 1 117 ? 10.19520 29.47390 17.64245 1.000 43.54800 151 GLY A CA 1
ATOM 809 C C . GLY A 1 117 ? 8.75239 29.23260 17.25518 1.000 45.67560 151 GLY A C 1
ATOM 810 O O . GLY A 1 117 ? 7.94202 28.89689 18.12915 1.000 46.11374 151 GLY A O 1
ATOM 811 N N . ALA A 1 118 ? 8.40057 29.39010 15.98386 1.000 41.95991 152 ALA A N 1
ATOM 812 C CA . ALA A 1 118 ? 7.03615 29.18995 15.52802 1.000 44.41663 152 ALA A CA 1
ATOM 813 C C . ALA A 1 118 ? 6.80856 27.73459 15.14222 1.000 45.74698 152 ALA A C 1
ATOM 814 O O . ALA A 1 118 ? 7.74454 26.99570 14.83225 1.000 45.50182 152 ALA A O 1
ATOM 816 N N . TYR A 1 119 ? 5.54060 27.32670 15.17154 1.000 43.70417 153 TYR A N 1
ATOM 817 C CA . TYR A 1 119 ? 5.16981 26.05764 14.56842 1.000 39.96134 153 TYR A CA 1
ATOM 818 C C . TYR A 1 119 ? 5.39243 26.12147 13.06432 1.000 37.71645 153 TYR A C 1
ATOM 819 O O . TYR A 1 119 ? 5.22066 27.16792 12.43340 1.000 36.95209 153 TYR A O 1
ATOM 828 N N . ASN A 1 120 ? 5.77822 24.98819 12.48721 1.000 37.97749 154 ASN A N 1
ATOM 829 C CA . ASN A 1 120 ? 5.89880 24.91848 11.04240 1.000 33.56123 154 ASN A CA 1
ATOM 830 C C . ASN A 1 120 ? 4.52094 25.00199 10.39456 1.000 36.69331 154 ASN A C 1
ATOM 831 O O . ASN A 1 120 ? 3.49438 24.68952 11.00353 1.000 40.25336 154 ASN A O 1
ATOM 836 N N . LEU A 1 121 ? 4.50809 25.45298 9.14446 1.000 35.65847 155 LEU A N 1
ATOM 837 C CA . LEU A 1 121 ? 3.28181 25.60689 8.37808 1.000 39.89375 155 LEU A CA 1
ATOM 838 C C . LEU A 1 121 ? 3.45254 24.89808 7.04671 1.000 36.37599 155 LEU A C 1
ATOM 839 O O . LEU A 1 121 ? 4.44632 25.11834 6.34654 1.000 35.12540 155 LEU A O 1
ATOM 844 N N . ARG A 1 122 ? 2.49087 24.04968 6.69924 1.000 37.17038 156 ARG A N 1
ATOM 845 C CA . ARG A 1 122 ? 2.46938 23.39287 5.40191 1.000 35.59789 156 ARG A CA 1
ATOM 846 C C . ARG A 1 122 ? 1.24632 23.86970 4.63312 1.000 34.19575 156 ARG A C 1
ATOM 847 O O . ARG A 1 122 ? 0.12687 23.85352 5.15833 1.000 35.32996 156 ARG A O 1
ATOM 855 N N . PHE A 1 123 ? 1.47127 24.30352 3.39962 1.000 31.23368 157 PHE A N 1
ATOM 856 C CA . PHE A 1 123 ? 0.43817 24.85653 2.53859 1.000 29.68793 157 PHE A CA 1
ATOM 857 C C . PHE A 1 123 ? 0.02508 23.79666 1.52786 1.000 33.27035 157 PHE A C 1
ATOM 858 O O . PHE A 1 123 ? 0.87663 23.24196 0.82763 1.000 38.18440 157 PHE A O 1
ATOM 866 N N . ALA A 1 124 ? -1.27264 23.51044 1.45166 1.000 34.99036 158 ALA A N 1
ATOM 867 C CA . ALA A 1 124 ? -1.73599 22.38901 0.64317 1.000 37.58289 158 ALA A CA 1
ATOM 868 C C . ALA A 1 124 ? -3.00015 22.75847 -0.11372 1.000 41.09747 158 ALA A C 1
ATOM 869 O O . ALA A 1 124 ? -3.93496 23.32316 0.46325 1.000 45.10123 158 ALA A O 1
ATOM 871 N N . VAL A 1 125 ? -3.01980 22.42557 -1.40206 1.000 39.57337 159 VAL A N 1
ATOM 872 C CA . VAL A 1 125 ? -4.17588 22.61293 -2.26734 1.000 39.81753 159 VAL A CA 1
ATOM 873 C C . VAL A 1 125 ? -4.60023 21.24445 -2.77666 1.000 43.65129 159 VAL A C 1
ATOM 874 O O . VAL A 1 125 ? -3.77136 20.48793 -3.29312 1.000 48.64835 159 VAL A O 1
ATOM 878 N N . SER A 1 126 ? -5.88493 20.93279 -2.63708 1.000 44.27770 160 SER A N 1
ATOM 879 C CA . SER A 1 126 ? -6.40670 19.61787 -2.97591 1.000 46.72794 160 SER A CA 1
ATOM 880 C C . SER A 1 126 ? -7.70542 19.74582 -3.75429 1.000 50.43901 160 SER A C 1
ATOM 881 O O . SER A 1 126 ? -8.46860 20.69442 -3.56632 1.000 48.05439 160 SER A O 1
ATOM 884 N N . THR A 1 127 ? -7.94602 18.77214 -4.62836 1.000 57.68642 161 THR A N 1
ATOM 885 C CA . THR A 1 127 ? -9.24873 18.56131 -5.23992 1.000 65.93046 161 THR A CA 1
ATOM 886 C C . THR A 1 127 ? -9.99787 17.51879 -4.42775 1.000 66.38911 161 THR A C 1
ATOM 887 O O . THR A 1 127 ? -9.42926 16.48675 -4.05631 1.000 63.31953 161 THR A O 1
ATOM 891 N N . GLU A 1 128 ? -11.26587 17.79191 -4.15127 1.000 73.09127 162 GLU A N 1
ATOM 892 C CA . GLU A 1 128 ? -12.14433 16.84842 -3.47876 1.000 82.34810 162 GLU A CA 1
ATOM 893 C C . GLU A 1 128 ? -13.35137 16.59838 -4.36465 1.000 86.83555 162 GLU A C 1
ATOM 894 O O . GLU A 1 128 ? -13.95990 17.54820 -4.86745 1.000 87.21730 162 GLU A O 1
ATOM 900 N N . THR A 1 129 ? -13.67553 15.32493 -4.57477 1.000 90.26185 163 THR A N 1
ATOM 901 C CA . THR A 1 129 ? -14.72656 14.96972 -5.51477 1.000 97.13744 163 THR A CA 1
ATOM 902 C C . THR A 1 129 ? -15.67381 13.95313 -4.89140 1.000 96.96518 163 THR A C 1
ATOM 903 O O . THR A 1 129 ? -15.27245 12.81870 -4.59416 1.000 96.92528 163 THR A O 1
ATOM 907 N N . PRO A 1 130 ? -16.93647 14.33706 -4.65344 1.000 103.03560 164 PRO A N 1
ATOM 908 C CA . PRO A 1 130 ? -17.98473 13.48319 -4.08547 1.000 101.00670 164 PRO A CA 1
ATOM 909 C C . PRO A 1 130 ? -18.10200 12.17466 -4.85584 1.000 102.56513 164 PRO A C 1
ATOM 910 O O . PRO A 1 130 ? -17.74545 11.13220 -4.30741 1.000 100.64095 164 PRO A O 1
ATOM 914 N N . THR A 1 145 ? -7.66955 3.57421 9.39488 1.000 105.01046 179 THR A N 1
ATOM 915 C CA . THR A 1 145 ? -8.85618 4.07302 10.07879 1.000 105.48615 179 THR A CA 1
ATOM 916 C C . THR A 1 145 ? -8.43859 5.16146 11.07034 1.000 102.67255 179 THR A C 1
ATOM 917 O O . THR A 1 145 ? -7.38793 5.05994 11.70601 1.000 108.36851 179 THR A O 1
ATOM 921 N N . ARG A 1 146 ? -9.23553 6.22790 11.15281 1.000 93.08433 180 ARG A N 1
ATOM 922 C CA . ARG A 1 146 ? -8.93570 7.36661 12.00842 1.000 82.37280 180 ARG A CA 1
ATOM 923 C C . ARG A 1 146 ? -10.22762 7.88560 12.61266 1.000 78.17500 180 ARG A C 1
ATOM 924 O O . ARG A 1 146 ? -11.28311 7.84403 11.97918 1.000 80.33630 180 ARG A O 1
ATOM 926 N N . LEU A 1 147 ? -10.13309 8.36377 13.84929 1.000 73.05543 181 LEU A N 1
ATOM 927 C CA . LEU A 1 147 ? -11.26136 8.92997 14.57359 1.000 69.21430 181 LEU A CA 1
ATOM 928 C C . LEU A 1 147 ? -10.98578 10.40371 14.81736 1.000 61.27236 181 LEU A C 1
ATOM 929 O O . LEU A 1 147 ? -9.93653 10.75770 15.36255 1.000 60.58770 181 LEU A O 1
ATOM 934 N N . LYS A 1 148 ? -11.92157 11.25693 14.40917 1.000 56.18647 182 LYS A N 1
ATOM 935 C CA . LYS A 1 148 ? -11.72039 12.69915 14.40201 1.000 49.77239 182 LYS A CA 1
ATOM 936 C C . LYS A 1 148 ? -12.79311 13.37129 15.24311 1.000 48.67996 182 LYS A C 1
ATOM 937 O O . LYS A 1 148 ? -13.98620 13.22885 14.96140 1.000 46.72243 182 LYS A O 1
ATOM 943 N N . ASP A 1 149 ? -12.36255 14.07640 16.28579 1.000 51.24939 183 ASP A N 1
ATOM 944 C CA . ASP A 1 149 ? -13.21199 14.98680 17.04981 1.000 51.44200 183 ASP A CA 1
ATOM 945 C C . ASP A 1 149 ? -12.79502 16.39287 16.63825 1.000 44.12940 183 ASP A C 1
ATOM 946 O O . ASP A 1 149 ? -11.74483 16.88641 17.05432 1.000 43.83385 183 ASP A O 1
ATOM 951 N N . ARG A 1 150 ? -13.60979 17.02857 15.80180 1.000 45.25704 184 ARG A N 1
ATOM 952 C CA . ARG A 1 150 ? -13.26483 18.29646 15.17543 1.000 42.93817 184 ARG A CA 1
ATOM 953 C C . ARG A 1 150 ? -14.16349 19.41667 15.67999 1.000 41.86701 184 ARG A C 1
ATOM 954 O O . ARG A 1 150 ? -15.38031 19.24930 15.79620 1.000 44.11675 184 ARG A O 1
ATOM 962 N N . LEU A 1 151 ? -13.54953 20.55486 15.98351 1.000 42.38450 185 LEU A N 1
ATOM 963 C CA . LEU A 1 151 ? -14.25477 21.77939 16.33708 1.000 45.62772 185 LEU A CA 1
ATOM 964 C C . LEU A 1 151 ? -13.88191 22.84600 15.31742 1.000 42.10584 185 LEU A C 1
ATOM 965 O O . LEU A 1 151 ? -12.69523 23.11990 15.11308 1.000 38.24813 185 LEU A O 1
ATOM 970 N N . SER A 1 152 ? -14.88459 23.43632 14.66908 1.000 36.35794 186 SER A N 1
ATOM 971 C CA . SER A 1 152 ? -14.65069 24.38098 13.58625 1.000 34.46831 186 SER A CA 1
ATOM 972 C C . SER A 1 152 ? -15.28644 25.72859 13.89345 1.000 37.90441 186 SER A C 1
ATOM 973 O O . SER A 1 152 ? -16.43686 25.79863 14.33967 1.000 40.85686 186 SER A O 1
ATOM 976 N N . ILE A 1 153 ? -14.51684 26.79135 13.64773 1.000 39.45321 187 ILE A N 1
ATOM 977 C CA . ILE A 1 153 ? -14.93691 28.17726 13.81274 1.000 41.11358 187 ILE A CA 1
ATOM 978 C C . ILE A 1 153 ? -14.68791 28.91043 12.50281 1.000 40.25440 187 ILE A C 1
ATOM 979 O O . ILE A 1 153 ? -13.78991 28.55575 11.73241 1.000 40.86087 187 ILE A O 1
ATOM 984 N N . THR A 1 154 ? -15.47356 29.95454 12.26221 1.000 44.64690 188 THR A N 1
ATOM 985 C CA . THR A 1 154 ? -15.31641 30.81331 11.09589 1.000 50.85166 188 THR A CA 1
ATOM 986 C C . THR A 1 154 ? -15.06632 32.24217 11.55330 1.000 50.21205 188 THR A C 1
ATOM 987 O O . THR A 1 154 ? -15.79402 32.76461 12.40397 1.000 47.71294 188 THR A O 1
ATOM 991 N N . ASP A 1 155 ? -14.02926 32.86008 10.99446 1.000 53.79871 189 ASP A N 1
ATOM 992 C CA . ASP A 1 155 ? -13.68945 34.25540 11.25041 1.000 57.74314 189 ASP A CA 1
ATOM 993 C C . ASP A 1 155 ? -13.46618 34.91064 9.89574 1.000 58.00537 189 ASP A C 1
ATOM 994 O O . ASP A 1 155 ? -12.47844 34.61233 9.21649 1.000 55.46739 189 ASP A O 1
ATOM 999 N N . GLY A 1 156 ? -14.38807 35.78375 9.49474 1.000 60.26709 190 GLY A N 1
ATOM 1000 C CA . GLY A 1 156 ? -14.34289 36.30960 8.14071 1.000 61.09722 190 GLY A CA 1
ATOM 1001 C C . GLY A 1 156 ? -14.60075 35.20720 7.13032 1.000 63.54309 190 GLY A C 1
ATOM 1002 O O . GLY A 1 156 ? -15.49913 34.37529 7.29678 1.000 65.70920 190 GLY A O 1
ATOM 1003 N N . MET A 1 157 ? -13.79477 35.18830 6.07014 1.000 64.32003 191 MET A N 1
ATOM 1004 C CA . MET A 1 157 ? -13.87841 34.16021 5.03336 1.000 59.22549 191 MET A CA 1
ATOM 1005 C C . MET A 1 157 ? -12.85746 33.05080 5.25431 1.000 48.53975 191 MET A C 1
ATOM 1006 O O . MET A 1 157 ? -12.27680 32.51977 4.30284 1.000 48.33293 191 MET A O 1
ATOM 1008 N N . PHE A 1 158 ? -12.61834 32.68002 6.50743 1.000 36.43401 192 PHE A N 1
ATOM 1009 C CA . PHE A 1 158 ? -11.66893 31.63163 6.84144 1.000 38.31663 192 PHE A CA 1
ATOM 1010 C C . PHE A 1 158 ? -12.29003 30.68701 7.85759 1.000 36.68563 192 PHE A C 1
ATOM 1011 O O . PHE A 1 158 ? -12.97100 31.12072 8.79081 1.000 38.60594 192 PHE A O 1
ATOM 1019 N N . ARG A 1 159 ? -12.05904 29.39492 7.66529 1.000 37.34701 193 ARG A N 1
ATOM 1020 C CA . ARG A 1 159 ? -12.52345 28.36734 8.58306 1.000 32.73255 193 ARG A CA 1
ATOM 1021 C C . ARG A 1 159 ? -11.33483 27.81388 9.35218 1.000 33.99064 193 ARG A C 1
ATOM 1022 O O . ARG A 1 159 ? -10.32512 27.43274 8.75071 1.000 38.96416 193 ARG A O 1
ATOM 1030 N N . TYR A 1 160 ? -11.45192 27.78846 10.67516 1.000 31.73973 194 TYR A N 1
ATOM 1031 C CA . TYR A 1 160 ? -10.44526 27.20160 11.54662 1.000 31.12867 194 TYR A CA 1
ATOM 1032 C C . TYR A 1 160 ? -10.92342 25.82683 11.99045 1.000 34.48006 194 TYR A C 1
ATOM 1033 O O . TYR A 1 160 ? -12.04439 25.69177 12.48803 1.000 35.88575 194 TYR A O 1
ATOM 1042 N N . ASP A 1 161 ? -10.07709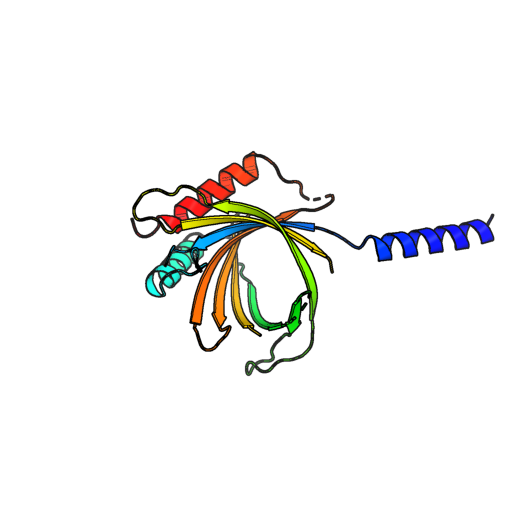 24.81417 11.81887 1.000 33.66894 195 ASP A N 1
ATOM 1043 C CA . ASP A 1 161 ? -10.39287 23.45061 12.23224 1.000 36.30685 195 ASP A CA 1
ATOM 1044 C C . ASP A 1 161 ? -9.42323 23.02229 13.32244 1.000 39.15288 195 ASP A C 1
ATOM 1045 O O . ASP A 1 161 ? -8.20730 22.99933 13.10211 1.000 39.43875 195 ASP A O 1
ATOM 1050 N N . MET A 1 162 ? -9.96219 22.68194 14.48948 1.000 37.31627 196 MET A N 1
ATOM 1051 C CA . MET A 1 162 ? -9.19820 22.10648 15.59066 1.000 35.50579 196 MET A CA 1
ATOM 1052 C C . MET A 1 162 ? -9.65000 20.66155 15.75563 1.000 40.01589 196 MET A C 1
ATOM 1053 O O . MET A 1 162 ? -10.79406 20.40710 16.14611 1.000 41.38302 196 MET A O 1
ATOM 1058 N N . THR A 1 163 ? -8.75719 19.71833 15.46487 1.000 38.93489 197 THR A N 1
ATOM 1059 C CA . THR A 1 163 ? -9.09810 18.30342 15.44895 1.000 40.28943 197 THR A CA 1
ATOM 1060 C C . THR A 1 163 ? -8.19615 17.52233 16.39105 1.000 41.83556 197 THR A C 1
ATOM 1061 O O . THR A 1 163 ? -6.97067 17.67756 16.36373 1.000 43.14401 197 THR A O 1
ATOM 1065 N N . GLN A 1 164 ? -8.80464 16.67347 17.20758 1.000 43.35384 198 GLN A N 1
ATOM 1066 C CA . GLN A 1 164 ? -8.09013 15.63175 17.92919 1.000 48.17438 198 GLN A CA 1
ATOM 1067 C C . GLN A 1 164 ? -8.25933 14.34074 17.13954 1.000 50.72781 198 GLN A C 1
ATOM 1068 O O . GLN A 1 164 ? -9.38578 13.86554 16.96224 1.000 50.74593 198 GLN A O 1
ATOM 1074 N N . VAL A 1 165 ? -7.15290 13.80151 16.63057 1.000 49.71059 199 VAL A N 1
ATOM 1075 C CA . VAL A 1 165 ? -7.17141 12.64571 15.74084 1.000 52.27054 199 VAL A CA 1
ATOM 1076 C C . VAL A 1 165 ? -6.51644 11.46967 16.44715 1.000 56.72884 199 VAL A C 1
ATOM 1077 O O . VAL A 1 165 ? -5.52105 11.63778 17.15955 1.000 56.82160 199 VAL A O 1
ATOM 1081 N N . THR A 1 166 ? -7.07567 10.28047 16.23767 1.000 66.71151 200 THR A N 1
ATOM 1082 C CA . THR A 1 166 ? -6.47873 9.02406 16.68156 1.000 74.97234 200 THR A CA 1
ATOM 1083 C C . THR A 1 166 ? -6.49630 8.07372 15.49629 1.000 80.98004 200 THR A C 1
ATOM 1084 O O . THR A 1 166 ? -7.57069 7.67053 15.03925 1.000 82.75164 200 THR A O 1
ATOM 1088 N N . GLU A 1 167 ? -5.31146 7.72035 15.00142 1.000 86.49483 201 GLU A N 1
ATOM 1089 C CA . GLU A 1 167 ? -5.18314 6.93364 13.78702 1.000 91.07300 201 GLU A CA 1
ATOM 1090 C C . GLU A 1 167 ? -4.48283 5.59868 13.98915 1.000 100.19844 201 GLU A C 1
ATOM 1091 O O . GLU A 1 167 ? -4.54534 4.74854 13.09347 1.000 106.31687 201 GLU A O 1
ATOM 1093 N N . LYS A 1 168 ? -3.82239 5.38634 15.12515 1.000 100.16375 202 LYS A N 1
ATOM 1094 C CA . LYS A 1 168 ? -3.20546 4.09979 15.42358 1.000 103.35290 202 LYS A CA 1
ATOM 1095 C C . LYS A 1 168 ? -2.86920 4.02508 16.90485 1.000 105.60031 202 LYS A C 1
ATOM 1096 O O . LYS A 1 168 ? -1.74510 3.67098 17.27441 1.000 107.65620 202 LYS A O 1
ATOM 1098 N N . GLY A 1 169 ? -3.83495 4.36570 17.75724 1.000 106.29633 203 GLY A N 1
ATOM 1099 C CA . GLY A 1 169 ? -3.60160 4.48172 19.17972 1.000 108.62876 203 GLY A CA 1
ATOM 1100 C C . GLY A 1 169 ? -2.94417 5.77378 19.61713 1.000 105.39565 203 GLY A C 1
ATOM 1101 O O . GLY A 1 169 ? -2.80588 5.99694 20.82706 1.000 107.69276 203 GLY A O 1
ATOM 1102 N N . VAL A 1 170 ? -2.53554 6.63197 18.68188 1.000 97.83750 204 VAL A N 1
ATOM 1103 C CA . VAL A 1 170 ? -1.81322 7.86071 18.99428 1.000 89.09252 204 VAL A CA 1
ATOM 1104 C C . VAL A 1 170 ? -2.77301 9.03416 18.88407 1.000 77.98959 204 VAL A C 1
ATOM 1105 O O . VAL A 1 170 ? -3.55008 9.12169 17.92577 1.000 70.66370 204 VAL A O 1
ATOM 1109 N N . LEU A 1 171 ? -2.72236 9.93494 19.86182 1.000 75.77965 205 LEU A N 1
ATOM 1110 C CA . LEU A 1 171 ? -3.58134 11.11174 19.87684 1.000 68.98610 205 LEU A CA 1
ATOM 1111 C C . LEU A 1 171 ? -2.81036 12.30664 19.33437 1.000 65.66494 205 LEU A C 1
ATOM 1112 O O . LEU A 1 171 ? -1.74481 12.65118 19.85579 1.000 67.01042 205 LEU A O 1
ATOM 1117 N N . MET A 1 172 ? -3.35183 12.93892 18.29602 1.000 61.69547 206 MET A N 1
ATOM 1118 C CA . MET A 1 172 ? -2.73005 14.09203 17.66120 1.000 58.12060 206 MET A CA 1
ATOM 1119 C C . MET A 1 172 ? -3.65035 15.29632 17.78506 1.000 53.61202 206 MET A C 1
ATOM 1120 O O . MET A 1 172 ? -4.85652 15.18936 17.54294 1.000 55.18405 206 MET A O 1
ATOM 1125 N N . HIS A 1 173 ? -3.07819 16.43523 18.16564 1.000 50.32960 207 HIS A N 1
ATOM 1126 C CA . HIS A 1 173 ? -3.79129 17.70650 18.22536 1.000 45.62260 207 HIS A CA 1
ATOM 1127 C C . HIS A 1 173 ? -3.44337 18.49181 16.96747 1.000 45.41645 207 HIS A C 1
ATOM 1128 O O . HIS A 1 173 ? -2.29281 18.90508 16.78872 1.000 45.48149 207 HIS A O 1
ATOM 1135 N N . GLU A 1 174 ? -4.43365 18.69602 16.09860 1.000 39.96086 208 GLU A N 1
ATOM 1136 C CA . GLU A 1 174 ? -4.22192 19.29788 14.78893 1.000 37.37555 208 GLU A CA 1
ATOM 1137 C C . GLU A 1 174 ? -4.98584 20.60868 14.66927 1.000 36.54369 208 GLU A C 1
ATOM 1138 O O . GLU A 1 174 ? -6.14290 20.70506 15.08945 1.000 35.36213 208 GLU A O 1
ATOM 1144 N N . VAL A 1 175 ? -4.32976 21.61002 14.08240 1.000 39.56510 209 VAL A N 1
ATOM 1145 C CA . VAL A 1 175 ? -4.91762 22.91861 13.81860 1.000 39.97901 209 VAL A CA 1
ATOM 1146 C C . VAL A 1 175 ? -4.63540 23.28472 12.36708 1.000 39.74120 209 VAL A C 1
ATOM 1147 O O . VAL A 1 175 ? -3.50076 23.13939 11.89797 1.000 37.02799 209 VAL A O 1
ATOM 1151 N N . GLU A 1 176 ? -5.66160 23.75937 11.66058 1.000 41.03596 210 GLU A N 1
ATOM 1152 C CA . GLU A 1 176 ? -5.48967 24.24199 10.29788 1.000 51.46930 210 GLU A CA 1
ATOM 1153 C C . GLU A 1 176 ? -6.47401 25.37334 10.03191 1.000 38.70786 210 GLU A C 1
ATOM 1154 O O . GLU A 1 176 ? -7.52203 25.47363 10.67693 1.000 30.84574 210 GLU A O 1
ATOM 1160 N N . ILE A 1 177 ? -6.09885 26.24802 9.10133 1.000 35.75980 211 ILE A N 1
ATOM 1161 C CA . ILE A 1 177 ? -6.98471 27.26398 8.54452 1.000 34.92070 211 ILE A CA 1
ATOM 1162 C C . ILE A 1 177 ? -7.18602 26.92746 7.07699 1.000 32.39979 211 ILE A C 1
ATOM 1163 O O . ILE A 1 177 ? -6.24355 26.50160 6.40154 1.000 35.54081 211 ILE A O 1
ATOM 1168 N N . GLU A 1 178 ? -8.40440 27.11467 6.57864 1.000 34.92145 212 GLU A N 1
ATOM 1169 C CA . GLU A 1 178 ? -8.68836 26.66423 5.22480 1.000 40.68364 212 GLU A CA 1
ATOM 1170 C C . GLU A 1 178 ? -9.90498 27.38431 4.66431 1.000 36.65667 212 GLU A C 1
ATOM 1171 O O . GLU A 1 178 ? -10.66679 28.03440 5.38527 1.000 32.09546 212 GLU A O 1
ATOM 1177 N N . GLY A 1 179 ? -10.06017 27.25411 3.34801 1.000 38.25994 213 GLY A N 1
ATOM 1178 C CA . GLY A 1 179 ? -11.26718 27.65682 2.65204 1.000 37.50487 213 GLY A CA 1
ATOM 1179 C C . GLY A 1 179 ? -11.42794 26.78450 1.42596 1.000 41.31681 213 GLY A C 1
ATOM 1180 O O . GLY A 1 179 ? -10.46556 26.17570 0.94433 1.000 42.33797 213 GLY A O 1
ATOM 1181 N N . VAL A 1 180 ? -12.65771 26.71803 0.92304 1.000 44.58228 214 VAL A N 1
ATOM 1182 C CA . VAL A 1 180 ? -12.97730 25.87999 -0.22693 1.000 48.81861 214 VAL A CA 1
ATOM 1183 C C . VAL A 1 180 ? -13.54209 26.74959 -1.34138 1.000 52.12105 214 VAL A C 1
ATOM 1184 O O . VAL A 1 180 ? -14.28511 27.70409 -1.08562 1.000 51.89368 214 VAL A O 1
ATOM 1188 N N . PHE A 1 181 ? -13.18040 26.41391 -2.58002 1.000 55.40099 215 PHE A N 1
ATOM 1189 C CA . PHE A 1 181 ? -13.53979 27.18980 -3.75777 1.000 60.36508 215 PHE A CA 1
ATOM 1190 C C . PHE A 1 181 ? -14.01823 26.25032 -4.85614 1.000 68.77967 215 PHE A C 1
ATOM 1191 O O . PHE A 1 181 ? -13.70984 25.05723 -4.85005 1.000 66.02606 215 PHE A O 1
ATOM 1199 N N . SER A 1 182 ? -14.77140 26.80180 -5.80757 1.000 80.54967 216 SER A N 1
ATOM 1200 C CA . SER A 1 182 ? -15.25750 26.02813 -6.94585 1.000 92.03017 216 SER A CA 1
ATOM 1201 C C . SER A 1 182 ? -15.86898 26.97332 -7.97041 1.000 99.88132 216 SER A C 1
ATOM 1202 O O . SER A 1 182 ? -16.24685 28.10408 -7.64920 1.000 102.54653 216 SER A O 1
ATOM 1205 N N . SER A 1 183 ? -15.96941 26.48031 -9.20555 1.000 104.07403 217 SER A N 1
ATOM 1206 C CA . SER A 1 183 ? -16.58197 27.19099 -10.33406 1.000 107.78593 217 SER A CA 1
ATOM 1207 C C . SER A 1 183 ? -16.18180 28.66293 -10.41380 1.000 105.34781 217 SER A C 1
ATOM 1208 O O . SER A 1 183 ? -15.33353 29.04359 -11.22033 1.000 106.07809 217 SER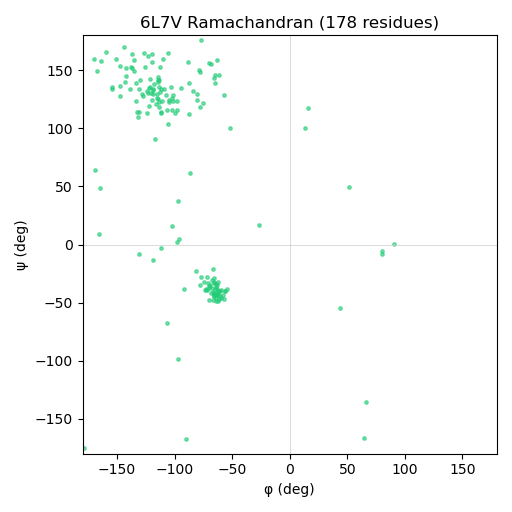 A O 1
ATOM 1211 N N . LYS A 1 186 ? -17.27313 31.32208 -5.62654 1.000 98.86723 220 LYS A N 1
ATOM 1212 C CA . LYS A 1 186 ? -16.17153 31.47068 -4.67976 1.000 94.79085 220 LYS A CA 1
ATOM 1213 C C . LYS A 1 186 ? -14.83853 31.14570 -5.34515 1.000 93.29171 220 LYS A C 1
ATOM 1214 O O . LYS A 1 186 ? -14.48545 29.97780 -5.50301 1.000 93.96530 220 LYS A O 1
ATOM 1216 N N . GLN A 1 187 ? -14.10119 32.18296 -5.73202 1.000 89.66366 221 GLN A N 1
ATOM 1217 C CA . GLN A 1 187 ? -12.84227 32.02835 -6.44273 1.000 84.36089 221 GLN A CA 1
ATOM 1218 C C . GLN A 1 187 ? -11.67793 32.49037 -5.57554 1.000 74.55108 221 GLN A C 1
ATOM 1219 O O . GLN A 1 187 ? -11.82941 33.34849 -4.70107 1.000 70.68293 221 GLN A O 1
ATOM 1225 N N . LEU A 1 188 ? -10.51110 31.90511 -5.83108 1.000 69.89590 222 LEU A N 1
ATOM 1226 C CA . LEU A 1 188 ? -9.32271 32.17448 -5.03471 1.000 61.62609 222 LEU A CA 1
ATOM 1227 C C . LEU A 1 188 ? -8.62563 33.43035 -5.54244 1.000 61.93752 222 LEU A C 1
ATOM 1228 O O . LEU A 1 188 ? -8.40973 33.58759 -6.74788 1.000 69.03045 222 LEU A O 1
ATOM 1233 N N . THR A 1 189 ? -8.28320 34.32694 -4.62202 1.000 57.30334 223 THR A N 1
ATOM 1234 C CA . THR A 1 189 ? -7.61721 35.57859 -4.94602 1.000 61.54925 223 THR A CA 1
ATOM 1235 C C . THR A 1 189 ? -6.30521 35.67106 -4.17776 1.000 59.40170 223 THR A C 1
ATOM 1236 O O . THR A 1 189 ? -6.09089 34.96184 -3.18987 1.000 56.20210 223 THR A O 1
ATOM 1240 N N . GLU A 1 190 ? -5.41722 36.55597 -4.64088 1.000 53.46470 224 GLU A N 1
ATOM 1241 C CA . GLU A 1 190 ? -4.17373 36.76345 -3.90630 1.000 56.86753 224 GLU A CA 1
ATOM 1242 C C . GLU A 1 190 ? -4.43366 37.41472 -2.55440 1.000 53.16321 224 GLU A C 1
ATOM 1243 O O . GLU A 1 190 ? -3.69770 37.15892 -1.59488 1.000 53.37392 224 GLU A O 1
ATOM 1249 N N . SER A 1 191 ? -5.48653 38.22982 -2.45166 1.000 53.79468 225 SER A N 1
ATOM 1250 C CA . SER A 1 191 ? -5.82390 38.85618 -1.17642 1.000 53.14469 225 SER A CA 1
ATOM 1251 C C . SER A 1 191 ? -6.20706 37.81488 -0.13016 1.000 50.28727 225 SER A C 1
ATOM 1252 O O . SER A 1 191 ? -5.75566 37.87963 1.01902 1.000 45.21719 225 SER A O 1
ATOM 1255 N N . TRP A 1 192 ? -7.05098 36.84972 -0.50835 1.000 51.16119 226 TRP A N 1
ATOM 1256 C CA . TRP A 1 192 ? -7.43345 35.79504 0.42677 1.000 45.73823 226 TRP A CA 1
ATOM 1257 C C . TRP A 1 192 ? -6.22343 34.97159 0.85476 1.000 44.24359 226 TRP A C 1
ATOM 1258 O O . TRP A 1 192 ? -6.08141 34.62779 2.03484 1.000 43.00609 226 TRP A O 1
ATOM 1269 N N . LEU A 1 193 ? -5.33967 34.64411 -0.08950 1.000 45.37271 227 LEU A N 1
ATOM 1270 C CA . LEU A 1 193 ? -4.12592 33.91183 0.26214 1.000 46.27059 227 LEU A CA 1
ATOM 1271 C C . LEU A 1 193 ? -3.24906 34.72444 1.20688 1.000 44.10066 227 LEU A C 1
ATOM 1272 O O . LEU A 1 193 ? -2.70655 34.19061 2.18211 1.000 42.86406 227 LEU A O 1
ATOM 1277 N N . GLU A 1 194 ? -3.10325 36.02031 0.92604 1.000 42.14186 228 GLU A N 1
ATOM 1278 C CA . GLU A 1 194 ? -2.30122 36.90268 1.76695 1.000 44.23934 228 GLU A CA 1
ATOM 1279 C C . GLU A 1 194 ? -2.80844 36.92035 3.20316 1.000 39.43165 228 GLU A C 1
ATOM 1280 O O . GLU A 1 194 ? -2.01614 36.87374 4.15325 1.000 38.92378 228 GLU A O 1
ATOM 1286 N N . GLU A 1 195 ? -4.12825 36.99085 3.38133 1.000 36.38450 229 GLU A N 1
ATOM 1287 C CA . GLU A 1 195 ? -4.69088 36.99033 4.72611 1.000 40.58513 229 GLU A CA 1
ATOM 1288 C C . GLU A 1 195 ? -4.62736 35.60739 5.36253 1.000 34.44274 229 GLU A C 1
ATOM 1289 O O . GLU A 1 195 ? -4.48129 35.50037 6.58508 1.000 32.70385 229 GLU A O 1
ATOM 1295 N N . LEU A 1 196 ? -4.73190 34.54600 4.55745 1.000 36.54812 230 LEU A N 1
ATOM 1296 C CA . LEU A 1 196 ? -4.58346 33.18982 5.08135 1.000 41.76507 230 LEU A CA 1
ATOM 1297 C C . LEU A 1 196 ? -3.20826 32.99282 5.71011 1.000 42.23137 230 LEU A C 1
ATOM 1298 O O . LEU A 1 196 ? -3.08402 32.43224 6.80508 1.000 39.77666 230 LEU A O 1
ATOM 1303 N N . LEU A 1 197 ? -2.15995 33.44490 5.02124 1.000 39.51881 231 LEU A N 1
ATOM 1304 C CA . LEU A 1 197 ? -0.81035 33.36238 5.57123 1.000 35.58305 231 LEU A CA 1
ATOM 1305 C C . LEU A 1 197 ? -0.66877 34.23898 6.81154 1.000 35.20703 231 LEU A C 1
ATOM 1306 O O . LEU A 1 197 ? -0.02681 33.84187 7.79099 1.000 38.58907 231 LEU A O 1
ATOM 1311 N N . ARG A 1 198 ? -1.28786 35.42124 6.79965 1.000 35.56739 232 ARG A N 1
ATOM 1312 C CA . ARG A 1 198 ? -1.26967 36.28843 7.97491 1.000 40.52575 232 ARG A CA 1
ATOM 1313 C C . ARG A 1 198 ? -1.93664 35.61595 9.17162 1.000 39.23519 232 ARG A C 1
ATOM 1314 O O . ARG A 1 198 ? -1.39702 35.62121 10.28444 1.000 38.68802 232 ARG A O 1
ATOM 1322 N N . ARG A 1 199 ? -3.11726 35.02882 8.96050 1.000 37.79003 233 ARG A N 1
ATOM 1323 C CA . ARG A 1 199 ? -3.82927 34.39211 10.06264 1.000 36.30694 233 ARG A CA 1
ATOM 1324 C C . ARG A 1 199 ? -3.11515 33.13384 10.54236 1.000 34.58657 233 ARG A C 1
ATOM 1325 O O . ARG A 1 199 ? -3.11842 32.84153 11.74388 1.000 33.81424 233 ARG A O 1
ATOM 1333 N N . ALA A 1 200 ? -2.48963 32.38775 9.62808 1.000 33.56530 234 ALA A N 1
ATOM 1334 C CA . ALA A 1 200 ? -1.75668 31.18822 10.02156 1.000 33.57798 234 ALA A CA 1
ATOM 1335 C C . ALA A 1 200 ? -0.51109 31.53263 10.82902 1.000 31.38860 234 ALA A C 1
ATOM 1336 O O . ALA A 1 200 ? -0.19984 30.85807 11.81639 1.000 28.36436 234 ALA A O 1
ATOM 1338 N N . MET A 1 201 ? 0.22212 32.56988 10.41712 1.000 35.72645 235 MET A N 1
ATOM 1339 C CA . MET A 1 201 ? 1.39877 32.98870 11.17226 1.000 39.15699 235 MET A CA 1
ATOM 1340 C C . MET A 1 201 ? 1.02702 33.43257 12.58006 1.000 38.42146 235 MET A C 1
ATOM 1341 O O . MET A 1 201 ? 1.80711 33.23959 13.51908 1.000 43.12707 235 MET A O 1
ATOM 1346 N N . ARG A 1 202 ? -0.16247 34.01413 12.74585 1.000 34.72564 236 ARG A N 1
ATOM 1347 C CA . ARG A 1 202 ? -0.62307 34.41154 14.07163 1.000 33.97378 236 ARG A CA 1
ATOM 1348 C C . ARG A 1 202 ? -0.80147 33.19989 14.98031 1.000 34.34827 236 ARG A C 1
ATOM 1349 O O . ARG A 1 202 ? -0.41363 33.23291 16.15458 1.000 34.83937 236 ARG A O 1
ATOM 1357 N N . LEU A 1 203 ? -1.38210 32.11639 14.45982 1.000 32.53691 237 LEU A N 1
ATOM 1358 C CA . LEU A 1 203 ? -1.51651 30.91408 15.27608 1.000 35.28338 237 LEU A CA 1
ATOM 1359 C C . LEU A 1 203 ? -0.16529 30.23882 15.48239 1.000 33.54777 237 LEU A C 1
ATOM 1360 O O . LEU A 1 203 ? 0.13058 29.74955 16.57917 1.000 34.11018 237 LEU A O 1
ATOM 1365 N N . ALA A 1 204 ? 0.67231 30.21531 14.44232 1.000 34.26912 238 ALA A N 1
ATOM 1366 C CA . ALA A 1 204 ? 1.94913 29.51035 14.52540 1.000 33.50907 238 ALA A CA 1
ATOM 1367 C C . ALA A 1 204 ? 2.86730 30.10983 15.58451 1.000 35.08685 238 ALA A C 1
ATOM 1368 O O . ALA A 1 204 ? 3.61559 29.37887 16.24502 1.000 34.39555 238 ALA A O 1
ATOM 1370 N N . THR A 1 205 ? 2.81983 31.42735 15.77146 1.000 38.30847 239 THR A N 1
ATOM 1371 C CA . THR A 1 205 ? 3.71336 32.12262 16.68620 1.000 38.12217 239 THR A CA 1
ATOM 1372 C C . THR A 1 205 ? 3.02916 32.48062 17.99681 1.000 37.48158 239 THR A C 1
ATOM 1373 O O . THR A 1 205 ? 3.53951 33.30928 18.75071 1.000 41.57063 239 THR A O 1
ATOM 1377 N N . LEU A 1 206 ? 1.87872 31.86479 18.27946 1.000 39.54782 240 LEU A N 1
ATOM 1378 C CA . LEU A 1 206 ? 1.04897 32.30526 19.39971 1.000 47.96635 240 LEU A CA 1
ATOM 1379 C C . LEU A 1 206 ? 1.83622 32.33937 20.70506 1.000 53.46725 240 LEU A C 1
ATOM 1380 O O . LEU A 1 206 ? 1.66961 33.25465 21.51936 1.000 50.77390 240 LEU A O 1
ATOM 1385 N N . ARG A 1 207 ? 2.72218 31.36701 20.91221 1.000 58.26403 241 ARG A N 1
ATOM 1386 C CA . ARG A 1 207 ? 3.39670 31.26939 22.20109 1.000 65.37676 241 ARG A CA 1
ATOM 1387 C C . ARG A 1 207 ? 4.51114 32.30070 22.33242 1.000 63.09075 241 ARG A C 1
ATOM 1388 O O . ARG A 1 207 ? 4.82101 32.74952 23.44237 1.000 63.56862 241 ARG A O 1
ATOM 1396 N N . THR A 1 208 ? 5.10068 32.71438 21.21617 1.000 65.07608 242 THR A N 1
ATOM 1397 C CA . THR A 1 208 ? 6.13366 33.74457 21.24828 1.000 70.36087 242 THR A CA 1
ATOM 1398 C C . THR A 1 208 ? 5.50506 35.13113 21.15689 1.000 68.64540 242 THR A C 1
ATOM 1399 O O . THR A 1 208 ? 5.68962 35.96411 22.04123 1.000 70.92932 242 THR A O 1
#

Organism: Trypanosoma cruzi (strain CL Brener) (NCBI:txid353153)

InterPro domains:
  IPR004206 mRNA triphosphatase Cet1-like [PF02940] (37-212)
  IPR004206 mRNA triphosphatase Cet1-like [cd07470] (26-237)
  IPR033469 CYTH-like domain superfamily [SSF55154] (5-243)
  IPR037009 mRNA triphosphatase Cet1-like superfamily [G3DSA:3.20.100.10] (12-239)
  IPR040343 RNA 5'-triphosphatase Cet1/Ctl1 [PTHR28118] (31-213)

B-factor: mean 61.2, std 25.51, range [27.03, 336.91]

Radius of gyration: 19.32 Å; Cα contacts (8 Å, |Δi|>4): 358; chains: 1; bounding box: 52×35×57 Å

Solvent-accessible surface area: 11211 Å² total; per-residue (Å²): 134,83,128,127,158,60,81,56,119,59,113,132,94,49,80,63,80,163,111,52,68,75,61,47,23,0,4,4,73,1,0,65,88,105,153,98,31,46,12,26,4,43,64,103,9,4,79,116,2,50,87,62,6,80,112,83,28,171,76,109,59,89,78,159,47,60,19,52,16,74,192,80,67,15,81,25,29,63,152,118,34,82,81,94,57,47,108,46,73,14,24,97,54,70,112,102,74,117,69,36,140,25,68,180,57,18,24,37,1,61,21,12,23,2,37,13,45,77,133,22,61,45,33,55,26,5,7,60,27,62,73,14,100,7,2,3,2,50,14,46,54,87,77,88,100,53,18,26,2,13,0,8,11,81,21,48,132,95,114,78,72,154,79,26,57,103,57,0,69,129,54,0,48,136,1,1,29,55,147,116